Protein AF-A0ABD0WQ94-F1 (afdb_monomer_lite)

pLDDT: mean 75.7, std 22.73, range [35.03, 98.56]

InterPro domains:
  IPR002957 Keratin, type I [PTHR23239] (4-284)
  IPR039008 Intermediate filament, rod domain [PF00038] (71-284)
  IPR039008 Intermediate filament, rod domain [PS51842] (72-288)
  IPR039008 Intermediate filament, rod domain [SM01391] (71-287)

Foldseek 3Di:
DDDDDDDDDDDDDDDDDDDDDDDDDPDDDDDDDDDDDDDDDDDDDDDDDDDDDDDDDDDDDDDDDDDPDPVVVVVVVVVVVVVVVVVVVVVVVVVVVVVVVVVVVVVVVVVPPPPDPVVVVVVVVVVVVVVVVVVVVVVVVVVVVVVVVVVVVVVVVCCCVPPVVVVVVVVVVVVVVVVVVVVVVVVVVVVVVVVVVVVVVVVVVVVVVVVVVVVVVVVVCVVPVPPPPPCPVDDDDPVVVVVVVVVVVVVVVVVVVVVVVVVVVVVVVVVVVVVVVVVVVVVVDDDD

Radius of gyration: 92.88 Å; chains: 1; bounding box: 200×82×243 Å

Structure (mmCIF, N/CA/C/O backbone):
data_AF-A0ABD0WQ94-F1
#
_entry.id   AF-A0ABD0WQ94-F1
#
loop_
_atom_site.group_PDB
_atom_site.id
_atom_site.type_symbol
_atom_site.label_atom_id
_atom_site.label_alt_id
_atom_site.label_comp_id
_atom_site.label_asym_id
_atom_site.label_entity_id
_atom_site.label_seq_id
_atom_site.pdbx_PDB_ins_code
_atom_site.Cartn_x
_atom_site.Cartn_y
_atom_site.Cartn_z
_atom_site.occupancy
_atom_site.B_iso_or_equiv
_atom_site.auth_seq_id
_atom_site.auth_comp_id
_atom_site.auth_asym_id
_atom_site.auth_atom_id
_atom_site.pdbx_PDB_model_num
ATOM 1 N N . MET A 1 1 ? 24.901 -20.584 48.869 1.00 45.94 1 MET A N 1
ATOM 2 C CA . MET A 1 1 ? 24.964 -21.033 47.462 1.00 45.94 1 MET A CA 1
ATOM 3 C C . MET A 1 1 ? 24.752 -19.805 46.598 1.00 45.94 1 MET A C 1
ATOM 5 O O . MET A 1 1 ? 23.696 -19.196 46.667 1.00 45.94 1 MET A O 1
ATOM 9 N N . SER A 1 2 ? 25.816 -19.362 45.933 1.00 42.34 2 SER A N 1
ATOM 10 C CA . SER A 1 2 ? 25.836 -18.184 45.062 1.00 42.34 2 SER A CA 1
ATOM 11 C C . SER A 1 2 ? 25.200 -18.549 43.721 1.00 42.34 2 SER A C 1
ATOM 13 O O . SER A 1 2 ? 25.551 -19.572 43.137 1.00 42.34 2 SER A O 1
ATOM 15 N N . SER A 1 3 ? 24.256 -17.746 43.235 1.00 44.31 3 SER A N 1
ATOM 16 C CA . SER A 1 3 ? 23.759 -17.839 41.862 1.00 44.31 3 SER A CA 1
ATOM 17 C C . SER A 1 3 ? 23.812 -16.452 41.242 1.00 44.31 3 SER A C 1
ATOM 19 O O . SER A 1 3 ? 23.016 -15.568 41.541 1.00 44.31 3 SER A O 1
ATOM 21 N N . SER A 1 4 ? 24.851 -16.284 40.430 1.00 37.81 4 SER A N 1
ATOM 22 C CA . SER A 1 4 ? 25.152 -15.112 39.623 1.00 37.81 4 SER A CA 1
ATOM 23 C C . SER A 1 4 ? 24.210 -15.083 38.420 1.00 37.81 4 SER A C 1
ATOM 25 O O . SER A 1 4 ? 24.207 -16.022 37.623 1.00 37.81 4 SER A O 1
ATOM 27 N N . MET A 1 5 ? 23.401 -14.030 38.285 1.00 43.84 5 MET A N 1
ATOM 28 C CA . MET A 1 5 ? 22.621 -13.784 37.072 1.00 43.84 5 MET A CA 1
ATOM 29 C C . MET A 1 5 ? 23.340 -12.755 36.201 1.00 43.84 5 MET A C 1
ATOM 31 O O . MET A 1 5 ? 23.548 -11.604 36.576 1.00 43.84 5 MET A O 1
ATOM 35 N N . SER A 1 6 ? 23.744 -13.234 35.029 1.00 38.88 6 SER A N 1
ATOM 36 C CA . SER A 1 6 ? 24.407 -12.501 33.959 1.00 38.88 6 SER A CA 1
ATOM 37 C C . SER A 1 6 ? 23.425 -11.540 33.283 1.00 38.88 6 SER A C 1
ATOM 39 O O . SER A 1 6 ? 22.464 -11.978 32.655 1.00 38.88 6 SER A O 1
ATOM 41 N N . MET A 1 7 ? 23.679 -10.232 33.375 1.00 41.25 7 MET A N 1
ATOM 42 C CA . MET A 1 7 ? 23.041 -9.239 32.510 1.00 41.25 7 MET A CA 1
ATOM 43 C C . MET A 1 7 ? 23.927 -9.014 31.285 1.00 41.25 7 MET A C 1
ATOM 45 O O . MET A 1 7 ? 25.018 -8.454 31.385 1.00 41.25 7 MET A O 1
ATOM 49 N N . ARG A 1 8 ? 23.466 -9.471 30.117 1.00 41.75 8 ARG A N 1
ATOM 50 C CA . ARG A 1 8 ? 24.056 -9.103 28.827 1.00 41.75 8 ARG A CA 1
ATOM 51 C C . ARG A 1 8 ? 23.502 -7.748 28.402 1.00 41.75 8 ARG A C 1
ATOM 53 O O . ARG A 1 8 ? 22.313 -7.609 28.135 1.00 41.75 8 ARG A O 1
ATOM 60 N N . SER A 1 9 ? 24.391 -6.768 28.344 1.00 39.06 9 SER A N 1
ATOM 61 C CA . SER A 1 9 ? 24.196 -5.480 27.694 1.00 39.06 9 SER A CA 1
ATOM 62 C C . SER A 1 9 ? 24.089 -5.670 26.178 1.00 39.06 9 SER A C 1
ATOM 64 O O . SER A 1 9 ? 24.936 -6.316 25.562 1.00 39.06 9 SER A O 1
ATOM 66 N N . PHE A 1 10 ? 23.057 -5.094 25.561 1.00 39.31 10 PHE A N 1
ATOM 67 C CA . PHE A 1 10 ? 23.017 -4.901 24.114 1.00 39.31 10 PHE A CA 1
ATOM 68 C C . PHE A 1 10 ? 23.451 -3.472 23.803 1.00 39.31 10 PHE A C 1
ATOM 70 O O . PHE A 1 10 ? 22.832 -2.497 24.226 1.00 39.31 10 PHE A O 1
ATOM 77 N N . SER A 1 11 ? 24.573 -3.374 23.101 1.00 40.84 11 SER A N 1
ATOM 78 C CA . SER A 1 11 ? 25.171 -2.149 22.599 1.00 40.84 11 SER A CA 1
ATOM 79 C C . SER A 1 11 ? 24.312 -1.542 21.489 1.00 40.84 11 SER A C 1
ATOM 81 O O . SER A 1 11 ? 24.085 -2.141 20.438 1.00 40.84 11 SER A O 1
ATOM 83 N N . VAL A 1 12 ? 23.873 -0.306 21.713 1.00 49.66 12 VAL A N 1
ATOM 84 C CA . VAL A 1 12 ? 23.399 0.600 20.664 1.00 49.66 12 VAL A CA 1
ATOM 85 C C . VAL A 1 12 ? 24.608 1.007 19.830 1.00 49.66 12 VAL A C 1
ATOM 87 O O . VAL A 1 12 ? 25.531 1.648 20.326 1.00 49.66 12 VAL A O 1
ATOM 90 N N . GLY A 1 13 ? 24.617 0.618 18.558 1.00 42.59 13 GLY A N 1
ATOM 91 C CA . GLY A 1 13 ? 25.668 1.020 17.636 1.00 42.59 13 GLY A CA 1
ATOM 92 C C . GLY A 1 13 ? 25.529 0.388 16.262 1.00 42.59 13 GLY A C 1
ATOM 93 O O . GLY A 1 13 ? 26.184 -0.610 15.975 1.00 42.59 13 GLY A O 1
ATOM 94 N N . ARG A 1 14 ? 24.743 1.004 15.372 1.00 41.22 14 ARG A N 1
ATOM 95 C CA . ARG A 1 14 ? 25.074 0.979 13.941 1.00 41.22 14 ARG A CA 1
ATOM 96 C C . ARG A 1 14 ? 24.455 2.155 13.192 1.00 41.22 14 ARG A C 1
ATOM 98 O O . ARG A 1 14 ? 23.244 2.317 13.132 1.00 41.22 14 ARG A O 1
ATOM 105 N N . GLN A 1 15 ? 25.349 2.971 12.651 1.00 49.19 15 GLN A N 1
ATOM 106 C CA . GLN A 1 15 ? 25.107 4.051 11.701 1.00 49.19 15 GLN A CA 1
ATOM 107 C C . GLN A 1 15 ? 24.548 3.496 10.374 1.00 49.19 15 GLN A C 1
ATOM 109 O O . GLN A 1 15 ? 25.001 2.429 9.948 1.00 49.19 15 GLN A O 1
ATOM 114 N N . PRO A 1 16 ? 23.657 4.213 9.668 1.00 41.16 16 PRO A N 1
ATOM 115 C CA . PRO A 1 16 ? 23.405 3.966 8.255 1.00 41.16 16 PRO A CA 1
ATOM 116 C C . PRO A 1 16 ? 24.449 4.703 7.401 1.00 41.16 16 PRO A C 1
ATOM 118 O O . PRO A 1 16 ? 24.481 5.930 7.337 1.00 41.16 16 PRO A O 1
ATOM 121 N N . SER A 1 17 ? 25.320 3.944 6.735 1.00 38.03 17 SER A N 1
ATOM 122 C CA . SER A 1 17 ? 26.199 4.463 5.686 1.00 38.03 17 SER A CA 1
ATOM 123 C C . SER A 1 17 ? 25.388 4.703 4.412 1.00 38.03 17 SER A C 1
ATOM 125 O O . SER A 1 17 ? 24.968 3.756 3.752 1.00 38.03 17 SER A O 1
ATOM 127 N N . PHE A 1 18 ? 25.188 5.971 4.053 1.00 37.12 18 PHE A N 1
ATOM 128 C CA . PHE A 1 18 ? 24.763 6.362 2.712 1.00 37.12 18 PHE A CA 1
ATOM 129 C C . PHE A 1 18 ? 25.958 6.255 1.761 1.00 37.12 18 PHE A C 1
ATOM 131 O O . PHE A 1 18 ? 26.908 7.031 1.845 1.00 37.12 18 PHE A O 1
ATOM 138 N N . SER A 1 19 ? 25.918 5.289 0.849 1.00 37.56 19 SER A N 1
ATOM 139 C CA . SER A 1 19 ? 26.789 5.251 -0.323 1.00 37.56 19 SER A CA 1
ATOM 140 C C . SER A 1 19 ? 26.166 6.090 -1.439 1.00 37.56 19 SER A C 1
ATOM 142 O O . SER A 1 19 ? 25.142 5.718 -2.014 1.00 37.56 19 SER A O 1
ATOM 144 N N . SER A 1 20 ? 26.784 7.225 -1.747 1.00 37.62 20 SER A N 1
ATOM 145 C CA . SER A 1 20 ? 26.504 8.041 -2.924 1.00 37.62 20 SER A CA 1
ATOM 146 C C . SER A 1 20 ? 26.950 7.298 -4.189 1.00 37.62 20 SER A C 1
ATOM 148 O O . SER A 1 20 ? 28.141 7.163 -4.466 1.00 37.62 20 SER A O 1
ATOM 150 N N . HIS A 1 21 ? 25.990 6.800 -4.972 1.00 39.47 21 HIS A N 1
ATOM 151 C CA . HIS A 1 21 ? 26.270 6.302 -6.316 1.00 39.47 21 HIS A CA 1
ATOM 152 C C . HIS A 1 21 ? 26.474 7.490 -7.259 1.00 39.47 21 HIS A C 1
ATOM 154 O O . HIS A 1 21 ? 25.550 8.246 -7.555 1.00 39.47 21 HIS A O 1
ATOM 160 N N . SER A 1 22 ? 27.717 7.667 -7.698 1.00 41.59 22 SER A N 1
ATOM 161 C CA . SER A 1 22 ? 28.108 8.662 -8.682 1.00 41.59 22 SER A CA 1
ATOM 162 C C . SER A 1 22 ? 27.561 8.316 -10.068 1.00 41.59 22 SER A C 1
ATOM 164 O O . SER A 1 22 ? 27.695 7.200 -10.573 1.00 41.59 22 SER A O 1
ATOM 166 N N . LEU A 1 23 ? 26.957 9.333 -10.679 1.00 41.94 23 LEU A N 1
ATOM 167 C CA . LEU A 1 23 ? 26.548 9.396 -12.075 1.00 41.94 23 LEU A CA 1
ATOM 168 C C . LEU A 1 23 ? 27.754 9.100 -12.977 1.00 41.94 23 LEU A C 1
ATOM 170 O O . LEU A 1 23 ? 28.744 9.832 -12.968 1.00 41.94 23 LEU A O 1
ATOM 174 N N . ARG A 1 24 ? 27.675 8.026 -13.764 1.00 44.22 24 ARG A N 1
ATOM 175 C CA . ARG A 1 24 ? 28.606 7.789 -14.869 1.00 44.22 24 ARG A CA 1
ATOM 176 C C . ARG A 1 24 ? 28.119 8.554 -16.093 1.00 44.22 24 ARG A C 1
ATOM 178 O O . ARG A 1 24 ? 27.174 8.144 -16.756 1.00 44.22 24 ARG A O 1
ATOM 185 N N . ASP A 1 25 ? 28.808 9.654 -16.362 1.00 36.59 25 ASP A N 1
ATOM 186 C CA . ASP A 1 25 ? 28.805 10.375 -17.629 1.00 36.59 25 ASP A CA 1
ATOM 187 C C . ASP A 1 25 ? 29.406 9.483 -18.730 1.00 36.59 25 ASP A C 1
ATOM 189 O O . ASP A 1 25 ? 30.583 9.114 -18.702 1.00 36.59 25 ASP A O 1
ATOM 193 N N . SER A 1 26 ? 28.578 9.075 -19.687 1.00 46.50 26 SER A N 1
ATOM 194 C CA . SER A 1 26 ? 28.998 8.348 -20.883 1.00 46.50 26 SER A CA 1
ATOM 195 C C . SER A 1 26 ? 29.500 9.336 -21.939 1.00 46.50 26 SER A C 1
ATOM 197 O O . SER A 1 26 ? 28.832 9.616 -22.937 1.00 46.50 26 SER A O 1
ATOM 199 N N . GLY A 1 27 ? 30.705 9.857 -21.710 1.00 39.50 27 GLY A N 1
ATOM 200 C CA . GLY A 1 27 ? 31.464 10.645 -22.673 1.00 39.50 27 GLY A CA 1
ATOM 201 C C . GLY A 1 27 ? 31.990 9.778 -23.822 1.00 39.50 27 GLY A C 1
ATOM 202 O O . GLY A 1 27 ? 32.752 8.833 -23.628 1.00 39.50 27 GLY A O 1
ATOM 203 N N . ARG A 1 28 ? 31.567 10.116 -25.042 1.00 45.84 28 ARG A N 1
ATOM 204 C CA . ARG A 1 28 ? 31.992 9.537 -26.326 1.00 45.84 28 ARG A CA 1
ATOM 205 C C . ARG A 1 28 ? 33.514 9.355 -26.427 1.00 45.84 28 ARG A C 1
ATOM 207 O O . ARG A 1 28 ? 34.256 10.327 -26.550 1.00 45.84 28 ARG A O 1
ATOM 214 N N . SER A 1 29 ? 33.948 8.102 -26.541 1.00 40.38 29 SER A N 1
ATOM 215 C CA . SER A 1 29 ? 35.260 7.752 -27.083 1.00 40.38 29 SER A CA 1
ATOM 216 C C . SER A 1 29 ? 35.316 8.130 -28.568 1.00 40.38 29 SER A C 1
ATOM 218 O O . SER A 1 29 ? 34.635 7.538 -29.406 1.00 40.38 29 SER A O 1
ATOM 220 N N . ARG A 1 30 ? 36.100 9.158 -28.904 1.00 43.53 30 ARG A N 1
ATOM 221 C CA . ARG A 1 30 ? 36.569 9.421 -30.269 1.00 43.53 30 ARG A CA 1
ATOM 222 C C . ARG A 1 30 ? 38.059 9.111 -30.316 1.00 43.53 30 ARG A C 1
ATOM 224 O O . ARG A 1 30 ? 38.885 9.974 -30.031 1.00 43.53 30 ARG A O 1
ATOM 231 N N . SER A 1 31 ? 38.390 7.882 -30.695 1.00 42.12 31 SER A N 1
ATOM 232 C CA . SER A 1 31 ? 39.749 7.486 -31.056 1.00 42.12 31 SER A CA 1
ATOM 233 C C . SER A 1 31 ? 40.206 8.293 -32.274 1.00 42.12 31 SER A C 1
ATOM 235 O O . SER A 1 31 ? 39.719 8.093 -33.385 1.00 42.12 31 SER A O 1
ATOM 237 N N . ARG A 1 32 ? 41.135 9.231 -32.073 1.00 42.12 32 ARG A N 1
ATOM 238 C CA . ARG A 1 32 ? 41.920 9.827 -33.158 1.00 42.12 32 ARG A CA 1
ATOM 239 C C . ARG A 1 32 ? 43.060 8.865 -33.481 1.00 42.12 32 ARG A C 1
ATOM 241 O O . ARG A 1 32 ? 43.983 8.727 -32.688 1.00 42.12 32 ARG A O 1
ATOM 248 N N . ALA A 1 33 ? 42.975 8.193 -34.624 1.00 38.12 33 ALA A N 1
ATOM 249 C CA . ALA A 1 33 ? 44.092 7.437 -35.172 1.00 38.12 33 ALA A CA 1
ATOM 250 C C . ALA A 1 33 ? 45.177 8.418 -35.648 1.00 38.12 33 ALA A C 1
ATOM 252 O O . ALA A 1 33 ? 44.920 9.287 -36.482 1.00 38.12 33 ALA A O 1
ATOM 253 N N . SER A 1 34 ? 46.381 8.292 -35.097 1.00 42.31 34 SER A N 1
ATOM 254 C CA . SER A 1 34 ? 47.592 8.936 -35.597 1.00 42.31 34 SER A CA 1
ATOM 255 C C . SER A 1 34 ? 48.027 8.239 -36.886 1.00 42.31 34 SER A C 1
ATOM 257 O O . SER A 1 34 ? 48.386 7.062 -36.861 1.00 42.31 34 SER A O 1
ATOM 259 N N . VAL A 1 35 ? 47.987 8.947 -38.013 1.00 47.19 35 VAL A N 1
ATOM 260 C CA . VAL A 1 35 ? 48.580 8.478 -39.270 1.00 47.19 35 VAL A CA 1
ATOM 261 C C . VAL A 1 35 ? 50.071 8.808 -39.260 1.00 47.19 35 VAL A C 1
ATOM 263 O O . VAL A 1 35 ? 50.466 9.969 -39.338 1.00 47.19 35 VAL A O 1
ATOM 266 N N . SER A 1 36 ? 50.913 7.788 -39.119 1.00 38.94 36 SER A N 1
ATOM 267 C CA . SER A 1 36 ? 52.358 7.918 -39.306 1.00 38.94 36 SER A CA 1
ATOM 268 C C . SER A 1 36 ? 52.656 7.861 -40.801 1.00 38.94 36 SER A C 1
ATOM 270 O O . SER A 1 36 ? 52.410 6.839 -41.440 1.00 38.94 36 SER A O 1
ATOM 272 N N . PHE A 1 37 ? 53.173 8.951 -41.371 1.00 40.81 37 PHE A N 1
ATOM 273 C CA . PHE A 1 37 ? 53.727 8.929 -42.722 1.00 40.81 37 PHE A CA 1
ATOM 274 C C . PHE A 1 37 ? 55.082 8.210 -42.666 1.00 40.81 37 PHE A C 1
ATOM 276 O O . PHE A 1 37 ? 55.985 8.606 -41.932 1.00 40.81 37 PHE A O 1
ATOM 283 N N . THR A 1 38 ? 55.228 7.119 -43.407 1.00 40.41 38 THR A N 1
ATOM 284 C CA . THR A 1 38 ? 56.532 6.515 -43.669 1.00 40.41 38 THR A CA 1
ATOM 285 C C . THR A 1 38 ? 57.064 7.136 -44.954 1.00 40.41 38 THR A C 1
ATOM 287 O O . THR A 1 38 ? 56.445 7.062 -46.014 1.00 40.41 38 THR A O 1
ATOM 290 N N . ALA A 1 39 ? 58.190 7.839 -44.841 1.00 38.53 39 ALA A N 1
ATOM 291 C CA . ALA A 1 39 ? 58.886 8.422 -45.975 1.00 38.53 39 ALA A CA 1
ATOM 292 C C . ALA A 1 39 ? 59.415 7.296 -46.876 1.00 38.53 39 ALA A C 1
ATOM 294 O O . ALA A 1 39 ? 60.276 6.515 -46.472 1.00 38.53 39 ALA A O 1
ATOM 295 N N . ALA A 1 40 ? 58.886 7.210 -48.095 1.00 44.69 40 ALA A N 1
ATOM 296 C CA . ALA A 1 40 ? 59.421 6.352 -49.138 1.00 44.69 40 ALA A CA 1
ATOM 297 C C . ALA A 1 40 ? 60.796 6.879 -49.584 1.00 44.69 40 ALA A C 1
ATOM 299 O O . ALA A 1 40 ? 60.935 8.040 -49.971 1.00 44.69 40 ALA A O 1
ATOM 300 N N . SER A 1 41 ? 61.815 6.025 -49.527 1.00 50.22 41 SER A N 1
ATOM 301 C CA . SER A 1 41 ? 63.134 6.286 -50.109 1.00 50.22 41 SER A CA 1
ATOM 302 C C . SER A 1 41 ? 63.035 6.347 -51.642 1.00 50.22 41 SER A C 1
ATOM 304 O O . SER A 1 41 ? 62.355 5.501 -52.229 1.00 50.22 41 SER A O 1
ATOM 306 N N . PRO A 1 42 ? 63.707 7.287 -52.332 1.00 46.50 42 PRO A N 1
ATOM 307 C CA . PRO A 1 42 ? 63.713 7.293 -53.787 1.00 46.50 42 PRO A CA 1
ATOM 308 C C . PRO A 1 42 ? 64.685 6.229 -54.314 1.00 46.50 42 PRO A C 1
ATOM 310 O O . PRO A 1 42 ? 65.868 6.213 -53.975 1.00 46.50 42 PRO A O 1
ATOM 313 N N . LEU A 1 43 ? 64.168 5.340 -55.164 1.00 44.31 43 LEU A N 1
ATOM 314 C CA . LEU A 1 43 ? 64.952 4.389 -55.948 1.00 44.31 43 LEU A CA 1
ATOM 315 C C . LEU A 1 43 ? 65.872 5.141 -56.920 1.00 44.31 43 LEU A C 1
ATOM 317 O O . LEU A 1 43 ? 65.440 6.010 -57.680 1.00 44.31 43 LEU A O 1
ATOM 321 N N . GLY A 1 44 ? 67.156 4.792 -56.858 1.00 37.25 44 GLY A N 1
ATOM 322 C CA . GLY A 1 44 ? 68.224 5.360 -57.666 1.00 37.25 44 GLY A CA 1
ATOM 323 C C . GLY A 1 44 ? 68.071 5.072 -59.158 1.00 37.25 44 GLY A C 1
ATOM 324 O O . GLY A 1 44 ? 67.644 4.000 -59.584 1.00 37.25 44 GLY A O 1
ATOM 325 N N . ARG A 1 45 ? 68.471 6.061 -59.957 1.00 40.47 45 ARG A N 1
ATOM 326 C CA . ARG A 1 45 ? 68.687 5.945 -61.399 1.00 40.47 45 ARG A CA 1
ATOM 327 C C . ARG A 1 45 ? 69.909 5.061 -61.648 1.00 40.47 45 ARG A C 1
ATOM 329 O O . ARG A 1 45 ? 71.003 5.425 -61.230 1.00 40.47 45 ARG A O 1
ATOM 336 N N . SER A 1 46 ? 69.735 3.954 -62.366 1.00 35.03 46 SER A N 1
ATOM 337 C CA . SER A 1 46 ? 70.848 3.209 -62.958 1.00 35.03 46 SER A CA 1
ATOM 338 C C . SER A 1 46 ? 70.847 3.421 -64.469 1.00 35.03 46 SER A C 1
ATOM 340 O O . SER A 1 46 ? 69.843 3.191 -65.140 1.00 35.03 46 SER A O 1
ATOM 342 N N . MET A 1 47 ? 71.971 3.925 -64.972 1.00 38.88 47 MET A N 1
ATOM 343 C CA . MET A 1 47 ? 72.307 4.023 -66.388 1.00 38.88 47 MET A CA 1
ATOM 344 C C . MET A 1 47 ? 72.920 2.689 -66.812 1.00 38.88 47 MET A C 1
ATOM 346 O O . MET A 1 47 ? 73.942 2.290 -66.258 1.00 38.88 47 MET A O 1
ATOM 350 N N . SER A 1 48 ? 72.338 2.018 -67.803 1.00 38.41 48 SER A N 1
ATOM 351 C CA . SER A 1 48 ? 72.984 0.886 -68.466 1.00 38.41 48 SER A CA 1
ATOM 352 C C . SER A 1 48 ? 73.494 1.318 -69.835 1.00 38.41 48 SER A C 1
ATOM 354 O O . SER A 1 48 ? 72.725 1.576 -70.759 1.00 38.41 48 SER A O 1
ATOM 356 N N . VAL A 1 49 ? 74.819 1.397 -69.916 1.00 39.31 49 VAL A N 1
ATOM 357 C CA . VAL A 1 49 ? 75.617 1.386 -71.140 1.00 39.31 49 VAL A CA 1
ATOM 358 C C . VAL A 1 49 ? 75.398 0.049 -71.844 1.00 39.31 49 VAL A C 1
ATOM 360 O O . VAL A 1 49 ? 75.513 -1.006 -71.222 1.00 39.31 49 VAL A O 1
ATOM 363 N N . SER A 1 50 ? 75.117 0.090 -73.143 1.00 38.66 50 SER A N 1
ATOM 364 C CA . SER A 1 50 ? 75.156 -1.091 -74.003 1.00 38.66 50 SER A CA 1
ATOM 365 C C . SER A 1 50 ? 76.054 -0.785 -75.190 1.00 38.66 50 SER A C 1
ATOM 367 O O . SER A 1 50 ? 75.681 -0.127 -76.156 1.00 38.66 50 SER A O 1
ATOM 369 N N . GLN A 1 51 ? 77.292 -1.217 -74.987 1.00 39.38 51 GLN A N 1
ATOM 370 C CA . GLN A 1 51 ? 78.292 -1.577 -75.971 1.00 39.38 51 GLN A CA 1
ATOM 371 C C . GLN A 1 51 ? 77.668 -2.521 -77.002 1.00 39.38 51 GLN A C 1
ATOM 373 O O . GLN A 1 51 ? 77.107 -3.532 -76.600 1.00 39.38 51 GLN A O 1
ATOM 378 N N . ASP A 1 52 ? 77.831 -2.245 -78.294 1.00 36.00 52 ASP A N 1
ATOM 379 C CA . ASP A 1 52 ? 77.945 -3.336 -79.256 1.00 36.00 52 ASP A CA 1
ATOM 380 C C . ASP A 1 52 ? 78.937 -3.000 -80.366 1.00 36.00 52 ASP A C 1
ATOM 382 O O . ASP A 1 52 ? 78.837 -2.017 -81.103 1.00 36.00 52 ASP A O 1
ATOM 386 N N . LEU A 1 53 ? 79.949 -3.859 -80.390 1.00 41.38 53 LEU A N 1
ATOM 387 C CA . LEU A 1 53 ? 81.049 -3.963 -81.322 1.00 41.38 53 LEU A CA 1
ATOM 388 C C . LEU A 1 53 ? 80.577 -4.848 -82.475 1.00 41.38 53 LEU A C 1
ATOM 390 O O . LEU A 1 53 ? 80.295 -6.022 -82.254 1.00 41.38 53 LEU A O 1
ATOM 394 N N . ASN A 1 54 ? 80.561 -4.346 -83.709 1.00 43.66 54 ASN A N 1
ATOM 395 C CA . ASN A 1 54 ? 80.729 -5.243 -84.849 1.00 43.66 54 ASN A CA 1
ATOM 396 C C . ASN A 1 54 ? 81.370 -4.515 -86.031 1.00 43.66 54 ASN A C 1
ATOM 398 O O . ASN A 1 54 ? 80.720 -3.786 -86.778 1.00 43.66 54 ASN A O 1
ATOM 402 N N . GLY A 1 55 ? 82.682 -4.696 -86.161 1.00 35.09 55 GLY A N 1
ATOM 403 C CA . GLY A 1 55 ? 83.431 -4.308 -87.344 1.00 35.09 55 GLY A CA 1
ATOM 404 C C . GLY A 1 55 ? 83.373 -5.401 -88.403 1.00 35.09 55 GLY A C 1
ATOM 405 O O . GLY A 1 55 ? 83.455 -6.583 -88.080 1.00 35.09 55 GLY A O 1
ATOM 406 N N . GLN A 1 56 ? 83.326 -4.989 -89.668 1.00 46.19 56 GLN A N 1
ATOM 407 C CA . GLN A 1 56 ? 84.097 -5.627 -90.733 1.00 46.19 56 GLN A CA 1
ATOM 408 C C . GLN A 1 56 ? 84.653 -4.540 -91.673 1.00 46.19 56 GLN A C 1
ATOM 410 O O . GLN A 1 56 ? 83.950 -3.564 -91.948 1.00 46.19 56 GLN A O 1
ATOM 415 N N . PRO A 1 57 ? 85.912 -4.669 -92.129 1.00 47.84 57 PRO A N 1
ATOM 416 C CA . PRO A 1 57 ? 86.620 -3.642 -92.880 1.00 47.84 57 PRO A CA 1
ATOM 417 C C . PRO A 1 57 ? 86.391 -3.812 -94.387 1.00 47.84 57 PRO A C 1
ATOM 419 O O . PRO A 1 57 ? 86.318 -4.931 -94.887 1.00 47.84 57 PRO A O 1
ATOM 422 N N . VAL A 1 58 ? 86.344 -2.709 -95.135 1.00 43.09 58 VAL A N 1
ATOM 423 C CA . VAL A 1 58 ? 86.424 -2.756 -96.601 1.00 43.09 58 VAL A CA 1
ATOM 424 C C . VAL A 1 58 ? 87.672 -2.000 -97.028 1.00 43.09 58 VAL A C 1
ATOM 426 O O . VAL A 1 58 ? 87.722 -0.773 -97.037 1.00 43.09 58 VAL A O 1
ATOM 429 N N . THR A 1 59 ? 88.704 -2.776 -97.338 1.00 43.69 59 THR A N 1
ATOM 430 C CA . THR A 1 59 ? 89.911 -2.369 -98.053 1.00 43.69 59 THR A CA 1
ATOM 431 C C . THR A 1 59 ? 89.583 -2.210 -99.532 1.00 43.69 59 THR A C 1
ATOM 433 O O . THR A 1 59 ? 89.109 -3.174 -100.128 1.00 43.69 59 THR A O 1
ATOM 436 N N . LEU A 1 60 ? 89.888 -1.071 -100.156 1.00 38.81 60 LEU A N 1
ATOM 437 C CA . LEU A 1 60 ? 89.943 -0.968 -101.618 1.00 38.81 60 LEU A CA 1
ATOM 438 C C . LEU A 1 60 ? 91.058 -0.006 -102.033 1.00 38.81 60 LEU A C 1
ATOM 440 O O . LEU A 1 60 ? 90.861 1.196 -102.191 1.00 38.81 60 LEU A O 1
ATOM 444 N N . THR A 1 61 ? 92.239 -0.579 -102.228 1.00 43.12 61 THR A N 1
ATOM 445 C CA . THR A 1 61 ? 93.263 -0.040 -103.122 1.00 43.12 61 THR A CA 1
ATOM 446 C C . THR A 1 61 ? 93.105 -0.779 -104.448 1.00 43.12 61 THR A C 1
ATOM 448 O O . THR A 1 61 ? 93.105 -2.007 -104.414 1.00 43.12 61 THR A O 1
ATOM 451 N N . LEU A 1 62 ? 92.970 -0.067 -105.576 1.00 39.09 62 LEU A N 1
ATOM 452 C CA . LEU A 1 62 ? 93.703 -0.304 -106.838 1.00 39.09 62 LEU A CA 1
ATOM 453 C C . LEU A 1 62 ? 93.066 0.437 -108.037 1.00 39.09 62 LEU A C 1
ATOM 455 O O . LEU A 1 62 ? 91.903 0.241 -108.363 1.00 39.09 62 LEU A O 1
ATOM 459 N N . ASN A 1 63 ? 93.902 1.268 -108.667 1.00 44.06 63 ASN A N 1
ATOM 460 C CA . ASN A 1 63 ? 93.990 1.687 -110.072 1.00 44.06 63 ASN A CA 1
ATOM 461 C C . ASN A 1 63 ? 92.798 1.530 -111.038 1.00 44.06 63 ASN A C 1
ATOM 463 O O . ASN A 1 63 ? 92.350 0.432 -111.336 1.00 44.06 63 ASN A O 1
ATOM 467 N N . GLY A 1 64 ? 92.546 2.628 -111.761 1.00 40.88 64 GLY A N 1
ATOM 468 C CA . GLY A 1 64 ? 92.865 2.669 -113.194 1.00 40.88 64 GLY A CA 1
ATOM 469 C C . GLY A 1 64 ? 91.874 2.044 -114.180 1.00 40.88 64 GLY A C 1
ATOM 470 O O . GLY A 1 64 ? 92.051 0.914 -114.604 1.00 40.88 64 GLY A O 1
ATOM 471 N N . GLN A 1 65 ? 90.978 2.906 -114.668 1.00 42.91 65 GLN A N 1
ATOM 472 C CA . GLN A 1 65 ? 90.665 3.116 -116.091 1.00 42.91 65 GLN A CA 1
ATOM 473 C C . GLN A 1 65 ? 89.956 2.007 -116.908 1.00 42.91 65 GLN A C 1
ATOM 475 O O . GLN A 1 65 ? 90.519 0.965 -117.220 1.00 42.91 65 GLN A O 1
ATOM 480 N N . LEU A 1 66 ? 88.791 2.422 -117.444 1.00 44.75 66 LEU A N 1
ATOM 481 C CA . LEU A 1 66 ? 88.180 2.066 -118.741 1.00 44.75 66 LEU A CA 1
ATOM 482 C C . LEU A 1 66 ? 87.032 1.020 -118.744 1.00 44.75 66 LEU A C 1
ATOM 484 O O . LEU A 1 66 ? 87.253 -0.167 -118.951 1.00 44.75 66 LEU A O 1
ATOM 488 N N . GLY A 1 67 ? 85.776 1.496 -118.624 1.00 46.66 67 GLY A N 1
ATOM 489 C CA . GLY A 1 67 ? 84.561 0.726 -118.973 1.00 46.66 67 GLY A CA 1
ATOM 490 C C . GLY A 1 67 ? 83.281 1.090 -118.193 1.00 46.66 67 GLY A C 1
ATOM 491 O O . GLY A 1 67 ? 82.735 0.248 -117.492 1.00 46.66 67 GLY A O 1
ATOM 492 N N . ASN A 1 68 ? 82.794 2.336 -118.276 1.00 55.25 68 ASN A N 1
ATOM 493 C CA . ASN A 1 68 ? 81.880 2.926 -117.275 1.00 55.25 68 ASN A CA 1
ATOM 494 C C . ASN A 1 68 ? 80.349 2.829 -117.501 1.00 55.25 68 ASN A C 1
ATOM 496 O O . ASN A 1 68 ? 79.618 3.374 -116.685 1.00 55.25 68 ASN A O 1
ATOM 500 N N . HIS A 1 69 ? 79.804 2.159 -118.524 1.00 55.66 69 HIS A N 1
ATOM 501 C CA . HIS A 1 69 ? 78.358 2.310 -118.824 1.00 55.66 69 HIS A CA 1
ATOM 502 C C . HIS A 1 69 ? 77.417 1.192 -118.327 1.00 55.66 69 HIS A C 1
ATOM 504 O O . HIS A 1 69 ? 76.221 1.436 -118.170 1.00 55.66 69 HIS A O 1
ATOM 510 N N . THR A 1 70 ? 77.905 -0.020 -118.044 1.00 57.16 70 THR A N 1
ATOM 511 C CA . THR A 1 70 ? 77.068 -1.131 -117.531 1.00 57.16 70 THR A CA 1
ATOM 512 C C . THR A 1 70 ? 77.020 -1.160 -116.002 1.00 57.16 70 THR A C 1
ATOM 514 O O . THR A 1 70 ? 75.947 -1.327 -115.425 1.00 57.16 70 THR A O 1
ATOM 517 N N . ASN A 1 71 ? 78.146 -0.869 -115.344 1.00 62.44 71 ASN A N 1
ATOM 518 C CA . ASN A 1 71 ? 78.265 -0.860 -113.882 1.00 62.44 71 ASN A CA 1
ATOM 519 C C . ASN A 1 71 ? 77.481 0.287 -113.227 1.00 62.44 71 ASN A C 1
ATOM 521 O O . ASN A 1 71 ? 76.927 0.118 -112.146 1.00 62.44 71 ASN A O 1
ATOM 525 N N . GLU A 1 72 ? 77.384 1.447 -113.882 1.00 65.69 72 GLU A N 1
ATOM 526 C CA . GLU A 1 72 ? 76.600 2.585 -113.383 1.00 65.69 72 GLU A CA 1
ATOM 527 C C . GLU A 1 72 ? 75.094 2.280 -113.406 1.00 65.69 72 GLU A C 1
ATOM 529 O O . GLU A 1 72 ? 74.362 2.633 -112.483 1.00 65.69 72 GLU A O 1
ATOM 534 N N . LYS A 1 73 ? 74.629 1.531 -114.414 1.00 73.38 73 LYS A N 1
ATOM 535 C CA . LYS A 1 73 ? 73.232 1.097 -114.523 1.00 73.38 73 LYS A CA 1
ATOM 536 C C . LYS A 1 73 ? 72.879 0.032 -113.483 1.00 73.38 73 LYS A C 1
ATOM 538 O O . LYS A 1 73 ? 71.800 0.101 -112.898 1.00 73.38 73 LYS A O 1
ATOM 543 N N . GLU A 1 74 ? 73.780 -0.909 -113.211 1.00 73.31 74 GLU A N 1
ATOM 544 C CA . GLU A 1 74 ? 73.624 -1.903 -112.139 1.00 73.31 74 GLU A CA 1
ATOM 545 C C . GLU A 1 74 ? 73.710 -1.265 -110.744 1.00 73.31 74 GLU A C 1
ATOM 547 O O . GLU A 1 74 ? 72.909 -1.588 -109.866 1.00 73.31 74 GLU A O 1
ATOM 552 N N . ALA A 1 75 ? 74.598 -0.285 -110.546 1.00 70.44 75 ALA A N 1
ATOM 553 C CA . ALA A 1 75 ? 74.660 0.513 -109.323 1.00 70.44 75 ALA A CA 1
ATOM 554 C C . ALA A 1 75 ? 73.377 1.341 -109.115 1.00 70.44 75 ALA A C 1
ATOM 556 O O . ALA A 1 75 ? 72.837 1.373 -108.008 1.00 70.44 75 ALA A O 1
ATOM 557 N N . MET A 1 76 ? 72.825 1.936 -110.179 1.00 77.25 76 MET A N 1
ATOM 558 C CA . MET A 1 76 ? 71.539 2.645 -110.150 1.00 77.25 76 MET A CA 1
ATOM 559 C C . MET A 1 76 ? 70.349 1.709 -109.902 1.00 77.25 76 MET A C 1
ATOM 561 O O . MET A 1 76 ? 69.412 2.078 -109.193 1.00 77.25 76 MET A O 1
ATOM 565 N N . GLN A 1 77 ? 70.369 0.485 -110.437 1.00 80.62 77 GLN A N 1
ATOM 566 C CA . GLN A 1 77 ? 69.365 -0.538 -110.128 1.00 80.62 77 GLN A CA 1
ATOM 567 C C . GLN A 1 77 ? 69.474 -1.019 -108.679 1.00 80.62 77 GLN A C 1
ATOM 569 O O . GLN A 1 77 ? 68.455 -1.139 -108.006 1.00 80.62 77 GLN A O 1
ATOM 574 N N . SER A 1 78 ? 70.685 -1.224 -108.161 1.00 82.00 78 SER A N 1
ATOM 575 C CA . SER A 1 78 ? 70.928 -1.571 -106.755 1.00 82.00 78 SER A CA 1
ATOM 576 C C . SER A 1 78 ? 70.432 -0.474 -105.805 1.00 82.00 78 SER A C 1
ATOM 578 O O . SER A 1 78 ? 69.752 -0.759 -104.816 1.00 82.00 78 SER A O 1
ATOM 580 N N . LEU A 1 79 ? 70.669 0.797 -106.149 1.00 84.19 79 LEU A N 1
ATOM 581 C CA . LEU A 1 79 ? 70.154 1.946 -105.404 1.00 84.19 79 LEU A CA 1
ATOM 582 C C . LEU A 1 79 ? 68.621 2.016 -105.449 1.00 84.19 79 LEU A C 1
ATOM 584 O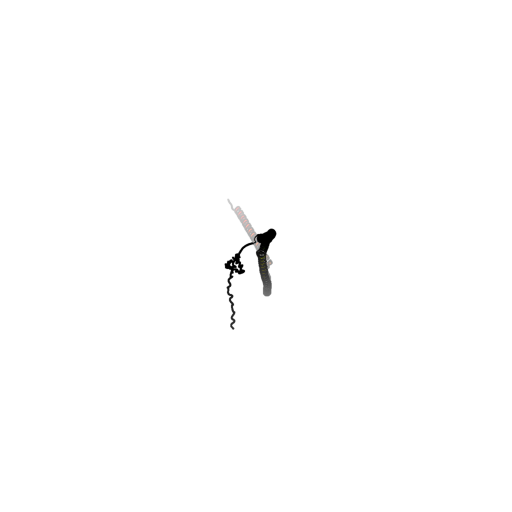 O . LEU A 1 79 ? 67.989 2.191 -104.409 1.00 84.19 79 LEU A O 1
ATOM 588 N N . ASN A 1 80 ? 68.015 1.820 -106.623 1.00 84.69 80 ASN A N 1
ATOM 589 C CA . ASN A 1 80 ? 66.559 1.771 -106.772 1.00 84.69 80 ASN A CA 1
ATOM 590 C C . ASN A 1 80 ? 65.932 0.598 -106.009 1.00 84.69 80 ASN A C 1
ATOM 592 O O . ASN A 1 80 ? 64.907 0.780 -105.360 1.00 84.69 80 ASN A O 1
ATOM 596 N N . ASN A 1 81 ? 66.557 -0.579 -106.012 1.00 84.56 81 ASN A N 1
ATOM 597 C CA . ASN A 1 81 ? 66.106 -1.733 -105.233 1.00 84.56 81 ASN A CA 1
ATOM 598 C C . ASN A 1 81 ? 66.195 -1.454 -103.728 1.00 84.56 81 ASN A C 1
ATOM 600 O O . ASN A 1 81 ? 65.290 -1.794 -102.966 1.00 84.56 81 ASN A O 1
ATOM 604 N N . ARG A 1 82 ? 67.254 -0.769 -103.286 1.00 86.50 82 ARG A N 1
ATOM 605 C CA . ARG A 1 82 ? 67.405 -0.334 -101.896 1.00 86.50 82 ARG A CA 1
ATOM 606 C C . ARG A 1 82 ? 66.368 0.730 -101.517 1.00 86.50 82 ARG A C 1
ATOM 608 O O . ARG A 1 82 ? 65.800 0.645 -100.432 1.00 86.50 82 ARG A O 1
ATOM 615 N N . LEU A 1 83 ? 66.058 1.671 -102.410 1.00 88.62 83 LEU A N 1
ATOM 616 C CA . LEU A 1 83 ? 64.998 2.668 -102.226 1.00 88.62 83 LEU A CA 1
ATOM 617 C C . LEU A 1 83 ? 63.608 2.015 -102.191 1.00 88.62 83 LEU A C 1
ATOM 619 O O . LEU A 1 83 ? 62.809 2.341 -101.317 1.00 88.62 83 LEU A O 1
ATOM 623 N N . ALA A 1 84 ? 63.337 1.039 -103.059 1.00 87.19 84 ALA A N 1
ATOM 624 C CA . ALA A 1 84 ? 62.107 0.250 -103.036 1.00 87.19 84 ALA A CA 1
ATOM 625 C C . ALA A 1 84 ? 61.962 -0.532 -101.720 1.00 87.19 84 ALA A C 1
ATOM 627 O O . ALA A 1 84 ? 60.888 -0.538 -101.118 1.00 87.19 84 ALA A O 1
ATOM 628 N N . ASN A 1 85 ? 63.052 -1.117 -101.215 1.00 90.25 85 ASN A N 1
ATOM 629 C CA . ASN A 1 85 ? 63.072 -1.774 -99.908 1.00 90.25 85 ASN A CA 1
ATOM 630 C C . ASN A 1 85 ? 62.829 -0.786 -98.756 1.00 90.25 85 ASN A C 1
ATOM 632 O O . ASN A 1 85 ? 62.066 -1.107 -97.845 1.00 90.25 85 ASN A O 1
ATOM 636 N N . TYR A 1 86 ? 63.405 0.422 -98.800 1.00 92.50 86 TYR A N 1
ATOM 637 C CA . TYR A 1 86 ? 63.112 1.470 -97.817 1.00 92.50 86 TYR A CA 1
ATOM 638 C C . TYR A 1 86 ? 61.652 1.931 -97.885 1.00 92.50 86 TYR A C 1
ATOM 640 O O . TYR A 1 86 ? 61.012 2.015 -96.843 1.00 92.50 86 TYR A O 1
ATOM 648 N N . LEU A 1 87 ? 61.085 2.150 -99.076 1.00 91.38 87 LEU A N 1
ATOM 649 C CA . LEU A 1 87 ? 59.669 2.506 -99.240 1.00 91.38 87 LEU A CA 1
ATOM 650 C C . LEU A 1 87 ? 58.736 1.406 -98.720 1.00 91.38 87 LEU A C 1
ATOM 652 O O . LEU A 1 87 ? 57.767 1.699 -98.021 1.00 91.38 87 LEU A O 1
ATOM 656 N N . ASN A 1 88 ? 59.041 0.137 -98.999 1.00 92.00 88 ASN A N 1
ATOM 657 C CA . ASN A 1 88 ? 58.291 -0.997 -98.459 1.00 92.00 88 ASN A CA 1
ATOM 658 C C . ASN A 1 88 ? 58.409 -1.070 -96.930 1.00 92.00 88 ASN A C 1
ATOM 660 O O . ASN A 1 88 ? 57.417 -1.327 -96.244 1.00 92.00 88 ASN A O 1
ATOM 664 N N . LYS A 1 89 ? 59.598 -0.790 -96.378 1.00 93.25 89 LYS A N 1
ATOM 665 C CA . LYS A 1 89 ? 59.811 -0.746 -94.930 1.00 93.25 89 LYS A CA 1
ATOM 666 C C . LYS A 1 89 ? 59.030 0.398 -94.283 1.00 93.25 89 LYS A C 1
ATOM 668 O O . LYS A 1 89 ? 58.367 0.147 -93.281 1.00 93.25 89 LYS A O 1
ATOM 673 N N . VAL A 1 90 ? 59.040 1.595 -94.869 1.00 93.94 90 VAL A N 1
ATOM 674 C CA . VAL A 1 90 ? 58.254 2.749 -94.402 1.00 93.94 90 VAL A CA 1
ATOM 675 C C . VAL A 1 90 ? 56.764 2.413 -94.409 1.00 93.94 90 VAL A C 1
ATOM 677 O O . VAL A 1 90 ? 56.145 2.503 -93.358 1.00 93.94 90 VAL A O 1
ATOM 680 N N . ARG A 1 91 ? 56.216 1.868 -95.505 1.00 92.25 91 ARG A N 1
ATOM 681 C CA . ARG A 1 91 ? 54.804 1.433 -95.549 1.00 92.25 91 ARG A CA 1
ATOM 682 C C . ARG A 1 91 ? 54.468 0.385 -94.487 1.00 92.25 91 ARG A C 1
ATOM 684 O O . ARG A 1 91 ? 53.398 0.430 -93.887 1.00 92.25 91 ARG A O 1
ATOM 691 N N . SER A 1 92 ? 55.367 -0.573 -94.239 1.00 94.06 92 SER A N 1
ATOM 692 C CA . SER A 1 92 ? 55.154 -1.590 -93.197 1.00 94.06 92 SER A CA 1
ATOM 693 C C . SER A 1 92 ? 55.160 -0.995 -91.785 1.00 94.06 92 SER A C 1
ATOM 695 O O . SER A 1 92 ? 54.379 -1.423 -90.938 1.00 94.06 92 SER A O 1
ATOM 697 N N . LEU A 1 93 ? 56.010 0.009 -91.541 1.00 93.56 93 LEU A N 1
ATOM 698 C CA . LEU A 1 93 ? 56.096 0.715 -90.265 1.00 93.56 93 LEU A CA 1
ATOM 699 C C . LEU A 1 93 ? 54.909 1.656 -90.067 1.00 93.56 93 LEU A C 1
ATOM 701 O O . LEU A 1 93 ? 54.355 1.680 -88.978 1.00 93.56 93 LEU A O 1
ATOM 705 N N . GLU A 1 94 ? 54.469 2.360 -91.107 1.00 94.25 94 GLU A N 1
ATOM 706 C CA . GLU A 1 94 ? 53.252 3.179 -91.086 1.00 94.25 94 GLU A CA 1
ATOM 707 C C . GLU A 1 94 ? 52.023 2.324 -90.770 1.00 94.25 94 GLU A C 1
ATOM 709 O O . GLU A 1 94 ? 51.241 2.677 -89.891 1.00 94.25 94 GLU A O 1
ATOM 714 N N . LYS A 1 95 ? 51.894 1.152 -91.408 1.00 94.81 95 LYS A N 1
ATOM 715 C CA . LYS A 1 95 ? 50.817 0.201 -91.107 1.00 94.81 95 LYS A CA 1
ATOM 716 C C . LYS A 1 95 ? 50.898 -0.318 -89.670 1.00 94.81 95 LYS A C 1
ATOM 718 O O . LYS A 1 95 ? 49.897 -0.314 -88.964 1.00 94.81 95 LYS A O 1
ATOM 723 N N . SER A 1 96 ? 52.087 -0.720 -89.218 1.00 94.12 96 SER A N 1
ATOM 724 C CA . SER A 1 96 ? 52.282 -1.185 -87.841 1.00 94.12 96 SER A CA 1
ATOM 725 C C . SER A 1 96 ? 52.012 -0.083 -86.814 1.00 94.12 96 SER A C 1
ATOM 727 O O . SER A 1 96 ? 51.479 -0.379 -85.751 1.00 94.12 96 SER A O 1
ATOM 729 N N . ASN A 1 97 ? 52.367 1.170 -87.104 1.00 93.62 97 ASN A N 1
ATOM 730 C CA . ASN A 1 97 ? 52.068 2.306 -86.238 1.00 93.62 97 ASN A CA 1
ATOM 731 C C . ASN A 1 97 ? 50.567 2.586 -86.201 1.00 93.62 97 ASN A C 1
ATOM 733 O O . ASN A 1 97 ? 50.033 2.757 -85.113 1.00 93.62 97 ASN A O 1
ATOM 737 N N . ALA A 1 98 ? 49.873 2.549 -87.340 1.00 95.25 98 ALA A N 1
ATOM 738 C CA . ALA A 1 98 ? 48.420 2.698 -87.378 1.00 95.25 98 ALA A CA 1
ATOM 739 C C . ALA A 1 98 ? 47.710 1.603 -86.557 1.00 95.25 98 ALA A C 1
ATOM 741 O O . ALA A 1 98 ? 46.814 1.904 -85.766 1.00 95.25 98 ALA A O 1
ATOM 742 N N . ASP A 1 99 ? 48.153 0.348 -86.673 1.00 95.56 99 ASP A N 1
ATOM 743 C CA . ASP A 1 99 ? 47.619 -0.772 -85.890 1.00 95.56 99 ASP A CA 1
ATOM 744 C C . ASP A 1 99 ? 47.909 -0.604 -84.386 1.00 95.56 99 ASP A C 1
ATOM 746 O O . ASP A 1 99 ? 47.049 -0.866 -83.541 1.00 95.56 99 ASP A O 1
ATOM 750 N N . LEU A 1 100 ? 49.114 -0.148 -84.023 1.00 94.38 100 LEU A N 1
ATOM 751 C CA . LEU A 1 100 ? 49.476 0.133 -82.631 1.00 94.38 100 LEU A CA 1
ATOM 752 C C . LEU A 1 100 ? 48.680 1.311 -82.062 1.00 94.38 100 LEU A C 1
ATOM 754 O O . LEU A 1 100 ? 48.200 1.219 -80.936 1.00 94.38 100 LEU A O 1
ATOM 758 N N . GLU A 1 101 ? 48.470 2.380 -82.826 1.00 93.88 101 GLU A N 1
ATOM 759 C CA . GLU A 1 101 ? 47.629 3.509 -82.427 1.00 93.88 101 GLU A CA 1
ATOM 760 C C . GLU A 1 101 ? 46.177 3.082 -82.195 1.00 93.88 101 GLU A C 1
ATOM 762 O O . GLU A 1 101 ? 45.553 3.524 -81.228 1.00 93.88 101 GLU A O 1
ATOM 767 N N . GLN A 1 102 ? 45.634 2.202 -83.041 1.00 94.06 102 GLN A N 1
ATOM 768 C CA . GLN A 1 102 ? 44.301 1.633 -82.839 1.00 94.06 102 GLN A CA 1
ATOM 769 C C . GLN A 1 102 ? 44.234 0.795 -81.561 1.00 94.06 102 GLN A C 1
ATOM 771 O O . GLN A 1 102 ? 43.319 0.980 -80.760 1.00 94.06 102 GLN A O 1
ATOM 776 N N . ARG A 1 103 ? 45.231 -0.065 -81.319 1.00 93.31 103 ARG A N 1
ATOM 777 C CA . ARG A 1 103 ? 45.313 -0.862 -80.085 1.00 93.31 103 ARG A CA 1
ATOM 778 C C . ARG A 1 103 ? 45.451 0.013 -78.844 1.00 93.31 103 ARG A C 1
ATOM 780 O O . ARG A 1 103 ? 44.798 -0.260 -77.846 1.00 93.31 103 ARG A O 1
ATOM 787 N N . ILE A 1 104 ? 46.244 1.083 -78.898 1.00 90.75 104 ILE A N 1
ATOM 788 C CA . ILE A 1 104 ? 46.378 2.038 -77.790 1.00 90.75 104 ILE A CA 1
ATOM 789 C C . ILE A 1 104 ? 45.041 2.730 -77.524 1.00 90.75 104 ILE A C 1
ATOM 791 O O . ILE A 1 104 ? 44.623 2.796 -76.373 1.00 90.75 104 ILE A O 1
ATOM 795 N N . LYS A 1 105 ? 44.332 3.192 -78.562 1.00 89.75 105 LYS A N 1
ATOM 796 C CA . LYS A 1 105 ? 42.996 3.794 -78.411 1.00 89.75 105 LYS A CA 1
ATOM 797 C C . LYS A 1 105 ? 42.003 2.811 -77.794 1.00 89.75 105 LYS A C 1
ATOM 799 O O . LYS A 1 105 ? 41.277 3.181 -76.877 1.00 89.75 105 LYS A O 1
ATOM 804 N N . GLN A 1 106 ? 42.010 1.561 -78.245 1.00 90.25 106 GLN A N 1
ATOM 805 C CA . GLN A 1 106 ? 41.144 0.516 -77.709 1.00 90.25 106 GLN A CA 1
ATOM 806 C C . GLN A 1 106 ? 41.456 0.221 -76.237 1.00 90.25 106 GLN A C 1
ATOM 808 O O . GLN A 1 106 ? 40.557 0.257 -75.403 1.00 90.25 106 GLN A O 1
ATOM 813 N N . VAL A 1 107 ? 42.733 0.043 -75.893 1.00 87.31 107 VAL A N 1
ATOM 814 C CA . VAL A 1 107 ? 43.162 -0.156 -74.504 1.00 87.31 107 VAL A CA 1
ATOM 815 C C . VAL A 1 107 ? 42.867 1.077 -73.655 1.00 87.31 107 VAL A C 1
ATOM 817 O O . VAL A 1 107 ? 42.506 0.921 -72.502 1.00 87.31 107 VAL A O 1
ATOM 820 N N . MET A 1 108 ? 42.966 2.302 -74.176 1.00 82.75 108 MET A N 1
ATOM 821 C CA . MET A 1 108 ? 42.565 3.501 -73.432 1.00 82.75 108 MET A CA 1
ATOM 822 C C . MET A 1 108 ? 41.065 3.509 -73.133 1.00 82.75 108 MET A C 1
ATOM 824 O O . MET A 1 108 ? 40.692 3.871 -72.024 1.00 82.75 108 MET A O 1
ATOM 828 N N . ILE A 1 109 ? 40.221 3.071 -74.070 1.00 80.50 109 ILE A N 1
ATOM 829 C CA . ILE A 1 109 ? 38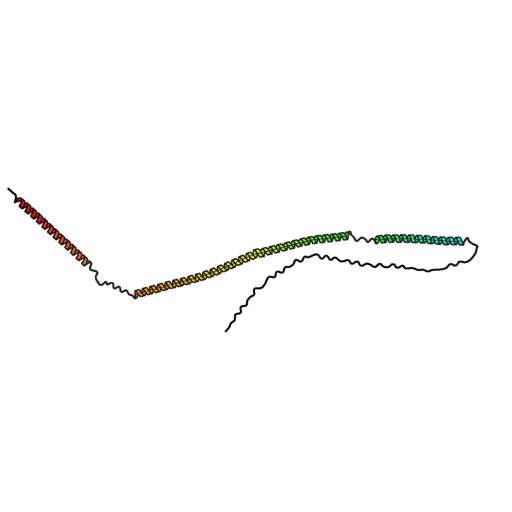.771 2.950 -73.862 1.00 80.50 109 ILE A CA 1
ATOM 830 C C . ILE A 1 109 ? 38.451 1.841 -72.851 1.00 80.50 109 ILE A C 1
ATOM 832 O O . ILE A 1 109 ? 37.619 2.035 -71.971 1.00 80.50 109 ILE A O 1
ATOM 836 N N . GLU A 1 110 ? 39.138 0.702 -72.931 1.00 78.12 110 GLU A N 1
ATOM 837 C CA . GLU A 1 110 ? 38.963 -0.426 -72.006 1.00 78.12 110 GLU A CA 1
ATOM 838 C C . GLU A 1 110 ? 39.554 -0.152 -70.611 1.00 78.12 110 GLU A C 1
ATOM 840 O O . GLU A 1 110 ? 39.048 -0.653 -69.607 1.00 78.12 110 GLU A O 1
ATOM 845 N N . ARG A 1 111 ? 40.624 0.652 -70.539 1.00 72.06 111 ARG A N 1
ATOM 846 C CA . ARG A 1 111 ? 41.321 1.049 -69.307 1.00 72.06 111 ARG A CA 1
ATOM 847 C C . ARG A 1 111 ? 40.672 2.240 -68.621 1.00 72.06 111 ARG A C 1
ATOM 849 O O . ARG A 1 111 ? 41.019 2.479 -67.467 1.00 72.06 111 ARG A O 1
ATOM 856 N N . ILE A 1 112 ? 39.749 2.966 -69.262 1.00 64.50 112 ILE A N 1
ATOM 857 C CA . ILE A 1 112 ? 38.777 3.772 -68.514 1.00 64.50 112 ILE A CA 1
ATOM 858 C C . ILE A 1 112 ? 38.031 2.751 -67.659 1.00 64.50 112 ILE A C 1
ATOM 860 O O . ILE A 1 112 ? 37.282 1.945 -68.215 1.00 64.50 112 ILE A O 1
ATOM 864 N N . PRO A 1 113 ? 38.272 2.703 -66.333 1.00 65.19 113 PRO A N 1
ATOM 865 C CA . PRO A 1 113 ? 37.562 1.758 -65.496 1.00 65.19 113 PRO A CA 1
ATOM 866 C C . PRO A 1 113 ? 36.090 2.046 -65.736 1.00 65.19 113 PRO A C 1
ATOM 868 O O . PRO A 1 113 ? 35.688 3.205 -65.604 1.00 65.19 113 PRO A O 1
ATOM 871 N N . LYS A 1 114 ? 35.311 1.037 -66.151 1.00 64.38 114 LYS A N 1
ATOM 872 C CA . LYS A 1 114 ? 33.848 1.133 -66.139 1.00 64.38 114 LYS A CA 1
ATOM 873 C C . LYS A 1 114 ? 33.523 1.664 -64.753 1.00 64.38 114 LYS A C 1
ATOM 875 O O . LYS A 1 114 ? 33.821 0.975 -63.773 1.00 64.38 114 LYS A O 1
ATOM 880 N N . GLY A 1 115 ? 33.128 2.939 -64.677 1.00 61.44 115 GLY A N 1
ATOM 881 C CA . GLY A 1 115 ? 32.948 3.617 -63.404 1.00 61.44 115 GLY A CA 1
ATOM 882 C C . GLY A 1 115 ? 32.077 2.697 -62.578 1.00 61.44 115 GLY A C 1
ATOM 883 O O . GLY A 1 115 ? 31.075 2.222 -63.107 1.00 61.44 115 GLY A O 1
ATOM 884 N N . HIS A 1 116 ? 32.516 2.339 -61.366 1.00 65.69 116 HIS A N 1
ATOM 885 C CA . HIS A 1 116 ? 31.666 1.579 -60.449 1.00 65.69 116 HIS A CA 1
ATOM 886 C C . HIS A 1 116 ? 30.267 2.155 -60.553 1.00 65.69 116 HIS A C 1
ATOM 888 O O . HIS A 1 116 ? 30.179 3.378 -60.563 1.00 65.69 116 HIS A O 1
ATOM 894 N N . ASP A 1 117 ? 29.241 1.320 -60.716 1.00 73.06 117 ASP A N 1
ATOM 895 C CA . ASP A 1 117 ? 27.871 1.764 -60.964 1.00 73.06 117 ASP A CA 1
ATOM 896 C C . ASP A 1 117 ? 27.449 2.754 -59.859 1.00 73.06 117 ASP A C 1
ATOM 898 O O . ASP A 1 117 ? 26.943 2.382 -58.801 1.00 73.06 117 ASP A O 1
ATOM 902 N N . PHE A 1 118 ? 27.747 4.041 -60.058 1.00 79.50 118 PHE A N 1
ATOM 903 C CA . PHE A 1 118 ? 27.697 5.052 -59.003 1.00 79.50 118 PHE A CA 1
ATOM 904 C C . PHE A 1 118 ? 26.253 5.246 -58.567 1.00 79.50 118 PHE A C 1
ATOM 906 O O . PHE A 1 118 ? 25.982 5.503 -57.399 1.00 79.50 118 PHE A O 1
ATOM 913 N N . GLU A 1 119 ? 25.336 5.053 -59.509 1.00 85.25 119 GLU A N 1
ATOM 914 C CA . GLU A 1 119 ? 23.902 5.058 -59.297 1.00 85.25 119 GLU A CA 1
ATOM 915 C C . GLU A 1 119 ? 23.440 3.902 -58.400 1.00 85.25 119 GLU A C 1
ATOM 917 O O . GLU A 1 119 ? 22.668 4.137 -57.474 1.00 85.25 119 GLU A O 1
ATOM 922 N N . THR A 1 120 ? 23.961 2.679 -58.572 1.00 86.94 120 THR A N 1
ATOM 923 C CA . THR A 1 120 ? 23.574 1.545 -57.711 1.00 86.94 120 THR A CA 1
ATOM 924 C C . THR A 1 120 ? 24.162 1.687 -56.309 1.00 86.94 120 THR A C 1
ATOM 926 O O . THR A 1 120 ? 23.463 1.461 -55.323 1.00 86.94 120 THR A O 1
ATOM 929 N N . MET A 1 121 ? 25.409 2.148 -56.194 1.00 86.00 121 MET A N 1
ATOM 930 C CA . MET A 1 121 ? 26.042 2.434 -54.905 1.00 86.00 121 MET A CA 1
ATOM 931 C C . MET A 1 121 ? 25.353 3.599 -54.177 1.00 86.00 121 MET A C 1
ATOM 933 O O . MET A 1 121 ? 25.148 3.535 -52.965 1.00 86.00 121 MET A O 1
ATOM 937 N N . MET A 1 122 ? 24.942 4.645 -54.899 1.00 91.00 122 MET A N 1
ATOM 938 C CA . MET A 1 122 ? 24.168 5.755 -54.337 1.00 91.00 122 MET A CA 1
ATOM 939 C C . MET A 1 122 ? 22.774 5.298 -53.896 1.00 91.00 122 MET A C 1
ATOM 941 O O . MET A 1 122 ? 22.328 5.679 -52.813 1.00 91.00 122 MET A O 1
ATOM 945 N N . ALA A 1 123 ? 22.112 4.439 -54.676 1.00 92.50 123 ALA A N 1
ATOM 946 C CA . ALA A 1 123 ? 20.830 3.848 -54.306 1.00 92.50 123 ALA A CA 1
ATOM 947 C C . ALA A 1 123 ? 20.946 2.987 -53.037 1.00 92.50 123 ALA A C 1
ATOM 949 O O . ALA A 1 123 ? 20.145 3.149 -52.117 1.00 92.50 123 ALA A O 1
ATOM 950 N N . GLN A 1 124 ? 21.981 2.144 -52.932 1.00 93.25 124 GLN A N 1
ATOM 951 C CA . GLN A 1 124 ? 22.262 1.358 -51.725 1.00 93.25 124 GLN A CA 1
ATOM 952 C C . GLN A 1 124 ? 22.556 2.254 -50.515 1.00 93.25 124 GLN A C 1
ATOM 954 O O . GLN A 1 124 ? 21.998 2.041 -49.439 1.00 93.25 124 GLN A O 1
ATOM 959 N N . ALA A 1 125 ? 23.375 3.297 -50.680 1.00 93.50 125 ALA A N 1
ATOM 960 C CA . ALA A 1 125 ? 23.658 4.256 -49.614 1.00 93.50 125 ALA A CA 1
ATOM 961 C C . ALA A 1 125 ? 22.385 4.978 -49.143 1.00 93.50 125 ALA A C 1
ATOM 963 O O . ALA A 1 125 ? 22.185 5.173 -47.941 1.00 93.50 125 ALA A O 1
ATOM 964 N N . HIS A 1 126 ? 21.493 5.336 -50.072 1.00 95.75 126 HIS A N 1
ATOM 965 C CA . HIS A 1 126 ? 20.223 5.960 -49.730 1.00 95.75 126 HIS A CA 1
ATOM 966 C C . HIS A 1 126 ? 19.274 4.989 -49.017 1.00 95.75 126 HIS A C 1
ATOM 968 O O . HIS A 1 126 ? 18.669 5.367 -48.014 1.00 95.75 126 HIS A O 1
ATOM 974 N N . GLN A 1 127 ? 19.198 3.734 -49.465 1.00 96.38 127 GLN A N 1
ATOM 975 C CA . GLN A 1 127 ? 18.410 2.687 -48.814 1.00 96.38 127 GLN A CA 1
ATOM 976 C C . GLN A 1 127 ? 18.871 2.451 -47.371 1.00 96.38 127 GLN A C 1
ATOM 978 O O . GLN A 1 127 ? 18.048 2.456 -46.456 1.00 96.38 127 GLN A O 1
ATOM 983 N N . VAL A 1 128 ? 20.183 2.336 -47.143 1.00 97.12 128 VAL A N 1
ATOM 984 C CA . VAL A 1 128 ? 20.749 2.193 -45.793 1.00 97.12 128 VAL A CA 1
ATOM 985 C C . VAL A 1 128 ? 20.443 3.427 -44.940 1.00 97.12 128 VAL A C 1
ATOM 987 O O . VAL A 1 128 ? 20.042 3.294 -43.786 1.00 97.12 128 VAL A O 1
ATOM 990 N N . ALA A 1 129 ? 20.556 4.639 -45.491 1.00 96.81 129 ALA A N 1
ATOM 991 C CA . ALA A 1 129 ? 20.214 5.862 -44.762 1.00 96.81 129 ALA A CA 1
ATOM 992 C C . ALA A 1 129 ? 18.725 5.913 -44.362 1.00 96.81 129 ALA A C 1
ATOM 994 O O . ALA A 1 129 ? 18.393 6.328 -43.247 1.00 96.81 129 ALA A O 1
ATOM 995 N N . GLN A 1 130 ? 17.824 5.470 -45.244 1.00 97.31 130 GLN A N 1
ATOM 996 C CA . GLN A 1 130 ? 16.396 5.357 -44.944 1.00 97.31 130 GLN A CA 1
ATOM 997 C C . GLN A 1 130 ? 16.124 4.302 -43.867 1.00 97.31 130 GLN A C 1
ATOM 999 O O . GLN A 1 130 ? 15.344 4.558 -42.948 1.00 97.31 130 GLN A O 1
ATOM 1004 N N . GLU A 1 131 ? 16.793 3.150 -43.929 1.00 97.88 131 GLU A N 1
ATOM 1005 C CA . GLU A 1 131 ? 16.663 2.100 -42.920 1.00 97.88 131 GLU A CA 1
ATOM 1006 C C . GLU A 1 131 ? 17.150 2.576 -41.547 1.00 97.88 131 GLU A C 1
ATOM 1008 O O . GLU A 1 131 ? 16.435 2.428 -40.555 1.00 97.88 131 GLU A O 1
ATOM 1013 N N . VAL A 1 132 ? 18.303 3.249 -41.484 1.00 97.88 132 VAL A N 1
ATOM 1014 C CA . VAL A 1 132 ? 18.816 3.859 -40.249 1.00 97.88 132 VAL A CA 1
ATOM 1015 C C . VAL A 1 132 ? 17.827 4.881 -39.692 1.00 97.88 132 VAL A C 1
ATOM 1017 O O . VAL A 1 132 ? 17.557 4.889 -38.487 1.00 97.88 132 VAL A O 1
ATOM 1020 N N . ARG A 1 133 ? 17.233 5.725 -40.544 1.00 97.38 133 ARG A N 1
ATOM 1021 C CA . ARG A 1 133 ? 16.207 6.686 -40.115 1.00 97.38 133 ARG A CA 1
ATOM 1022 C C . ARG A 1 133 ? 14.977 5.976 -39.549 1.00 97.38 133 ARG A C 1
ATOM 1024 O O . ARG A 1 133 ? 14.506 6.358 -38.480 1.00 97.38 133 ARG A O 1
ATOM 1031 N N . LYS A 1 134 ? 14.488 4.928 -40.220 1.00 97.81 134 LYS A N 1
ATOM 1032 C CA . LYS A 1 134 ? 13.357 4.116 -39.749 1.00 97.81 134 LYS A CA 1
ATOM 1033 C C . LYS A 1 134 ? 13.667 3.489 -38.389 1.00 97.81 134 LYS A C 1
ATOM 1035 O O . LYS A 1 134 ? 12.879 3.638 -37.461 1.00 97.81 134 LYS A O 1
ATOM 1040 N N . LYS A 1 135 ? 14.845 2.881 -38.240 1.00 97.75 135 LYS A N 1
ATOM 1041 C CA . LYS A 1 135 ? 15.301 2.271 -36.984 1.00 97.75 135 LYS A CA 1
ATOM 1042 C C . LYS A 1 135 ? 15.472 3.288 -35.860 1.00 97.75 135 LYS A C 1
ATOM 1044 O O . LYS A 1 135 ? 15.155 2.983 -34.718 1.00 97.75 135 LYS A O 1
ATOM 1049 N N . THR A 1 136 ? 15.908 4.505 -36.173 1.00 97.88 136 THR A N 1
ATOM 1050 C CA . THR A 1 136 ? 16.022 5.596 -35.191 1.00 97.88 136 THR A CA 1
ATOM 1051 C C . THR A 1 136 ? 14.645 6.034 -34.685 1.00 97.88 136 THR A C 1
ATOM 1053 O O . THR A 1 136 ? 14.471 6.228 -33.485 1.00 97.88 136 THR A O 1
ATOM 1056 N N . LEU A 1 137 ? 13.648 6.135 -35.572 1.00 98.00 137 LEU A N 1
ATOM 1057 C CA . LEU A 1 137 ? 12.265 6.431 -35.181 1.00 98.00 137 LEU A CA 1
ATOM 1058 C C . LEU A 1 137 ? 11.635 5.285 -34.378 1.00 98.00 137 LEU A C 1
ATOM 1060 O O . LEU A 1 137 ? 10.979 5.543 -33.373 1.00 98.00 137 LEU A O 1
ATOM 1064 N N . GLU A 1 138 ? 11.862 4.031 -34.779 1.00 98.06 138 GLU A N 1
ATOM 1065 C CA . GLU A 1 138 ? 11.429 2.850 -34.017 1.00 98.06 138 GLU A CA 1
ATOM 1066 C C . GLU A 1 138 ? 12.057 2.834 -32.617 1.00 98.06 138 GLU A C 1
ATOM 1068 O O . GLU A 1 138 ? 11.359 2.604 -31.635 1.00 98.06 138 GLU A O 1
ATOM 1073 N N . ASN A 1 139 ? 13.351 3.143 -32.502 1.00 98.12 139 ASN A N 1
ATOM 1074 C CA . ASN A 1 139 ? 14.040 3.216 -31.217 1.00 98.12 139 ASN A CA 1
ATOM 1075 C C . ASN A 1 139 ? 13.471 4.332 -30.326 1.00 98.12 139 ASN A C 1
ATOM 1077 O O . ASN A 1 139 ? 13.188 4.089 -29.156 1.00 98.12 139 ASN A O 1
ATOM 1081 N N . ALA A 1 140 ? 13.225 5.521 -30.886 1.00 97.75 140 ALA A N 1
ATOM 1082 C CA . ALA A 1 140 ? 12.590 6.620 -30.161 1.00 97.75 140 ALA A CA 1
ATOM 1083 C C . ALA A 1 140 ? 11.173 6.254 -29.688 1.00 97.75 140 ALA A C 1
ATOM 1085 O O . ALA A 1 140 ? 10.805 6.550 -28.554 1.00 97.75 140 ALA A O 1
ATOM 1086 N N . ARG A 1 141 ? 10.390 5.560 -30.523 1.00 98.12 141 ARG A N 1
ATOM 1087 C CA . ARG A 1 141 ? 9.070 5.047 -30.141 1.00 98.12 141 ARG A CA 1
ATOM 1088 C C . ARG A 1 141 ? 9.166 4.039 -28.994 1.00 98.12 141 ARG A C 1
ATOM 1090 O O . ARG A 1 141 ? 8.438 4.179 -28.019 1.00 98.12 141 ARG A O 1
ATOM 1097 N N . LEU A 1 142 ? 10.066 3.061 -29.091 1.00 97.94 142 LEU A N 1
ATOM 1098 C CA . LEU A 1 142 ? 10.271 2.063 -28.037 1.00 97.94 142 LEU A CA 1
ATOM 1099 C C . LEU A 1 142 ? 10.721 2.711 -26.724 1.00 97.94 142 LEU A C 1
ATOM 1101 O O . LEU A 1 142 ? 10.253 2.314 -25.666 1.00 97.94 142 LEU A O 1
ATOM 1105 N N . MET A 1 143 ? 11.581 3.731 -26.776 1.00 98.00 143 MET A N 1
ATOM 1106 C CA . MET A 1 143 ? 11.975 4.502 -25.592 1.00 98.00 143 MET A CA 1
ATOM 1107 C C . MET A 1 143 ? 10.767 5.157 -24.914 1.00 98.00 143 MET A C 1
ATOM 1109 O O . MET A 1 143 ? 10.620 5.046 -23.701 1.00 98.00 143 MET A O 1
ATOM 1113 N N . LEU A 1 144 ? 9.865 5.771 -25.688 1.00 97.81 144 LEU A N 1
ATOM 1114 C CA . LEU A 1 144 ? 8.636 6.357 -25.146 1.00 97.81 144 LEU A CA 1
ATOM 1115 C C . LEU A 1 144 ? 7.692 5.299 -24.561 1.00 97.81 144 LEU A C 1
ATOM 1117 O O . LEU A 1 144 ? 7.097 5.533 -23.514 1.00 97.81 144 LEU A O 1
ATOM 1121 N N . GLU A 1 145 ? 7.559 4.139 -25.206 1.00 97.94 145 GLU A N 1
ATOM 1122 C CA . GLU A 1 145 ? 6.760 3.022 -24.684 1.00 97.94 145 GLU A CA 1
ATOM 1123 C C . GLU A 1 145 ? 7.354 2.476 -23.374 1.00 97.94 145 GLU A C 1
ATOM 1125 O O . GLU A 1 145 ? 6.615 2.215 -22.425 1.00 97.94 145 GLU A O 1
ATOM 1130 N N . ILE A 1 146 ? 8.684 2.374 -23.281 1.00 98.00 146 ILE A N 1
ATOM 1131 C CA . ILE A 1 146 ? 9.392 1.985 -22.055 1.00 98.00 146 ILE A CA 1
ATOM 1132 C C . ILE A 1 146 ? 9.149 3.005 -20.944 1.00 98.00 146 ILE A C 1
ATOM 1134 O O . ILE A 1 146 ? 8.853 2.617 -19.815 1.00 98.00 146 ILE A O 1
ATOM 1138 N N . ASP A 1 147 ? 9.275 4.296 -21.236 1.00 98.19 147 ASP A N 1
ATOM 1139 C CA . ASP A 1 147 ? 9.081 5.336 -20.229 1.00 98.19 147 ASP A CA 1
ATOM 1140 C C . ASP A 1 147 ? 7.615 5.420 -19.787 1.00 98.19 147 ASP A C 1
ATOM 1142 O O . ASP A 1 147 ? 7.348 5.565 -18.596 1.00 98.19 147 ASP A O 1
ATOM 1146 N N . ASN A 1 148 ? 6.659 5.206 -20.694 1.00 98.06 148 ASN A N 1
ATOM 1147 C CA . ASN A 1 148 ? 5.247 5.070 -20.341 1.00 98.06 148 ASN A CA 1
ATOM 1148 C C . ASN A 1 148 ? 5.004 3.859 -19.423 1.00 98.06 148 ASN A C 1
ATOM 1150 O O . ASN A 1 148 ? 4.361 3.999 -18.385 1.00 98.06 148 ASN A O 1
ATOM 1154 N N . ALA A 1 149 ? 5.574 2.695 -19.750 1.00 97.62 149 ALA A N 1
ATOM 1155 C CA . ALA A 1 149 ? 5.451 1.496 -18.924 1.00 97.62 149 ALA A CA 1
ATOM 1156 C C . ALA A 1 149 ? 6.068 1.684 -17.527 1.00 97.62 149 ALA A C 1
ATOM 1158 O O . ALA A 1 149 ? 5.500 1.219 -16.539 1.00 97.62 149 ALA A O 1
ATOM 1159 N N . LYS A 1 150 ? 7.199 2.396 -17.423 1.00 97.31 150 LYS A N 1
ATOM 1160 C CA . LYS A 1 150 ? 7.805 2.760 -16.132 1.00 97.31 150 LYS A CA 1
ATOM 1161 C C . LYS A 1 150 ? 6.911 3.696 -15.327 1.00 97.31 150 LYS A C 1
ATOM 1163 O O . LYS A 1 150 ? 6.682 3.426 -14.156 1.00 97.31 150 LYS A O 1
ATOM 1168 N N . LEU A 1 151 ? 6.379 4.749 -15.950 1.00 97.19 151 LEU A N 1
ATOM 1169 C CA . LEU A 1 151 ? 5.464 5.677 -15.283 1.00 97.19 151 LEU A CA 1
ATOM 1170 C C . LEU A 1 151 ? 4.196 4.963 -14.802 1.00 97.19 151 LEU A C 1
ATOM 1172 O O . LEU A 1 151 ? 3.781 5.168 -13.669 1.00 97.19 151 LEU A O 1
ATOM 1176 N N . ALA A 1 152 ? 3.628 4.060 -15.605 1.00 96.62 152 ALA A N 1
ATOM 1177 C CA . ALA A 1 152 ? 2.489 3.245 -15.190 1.00 96.62 152 ALA A CA 1
ATOM 1178 C C . ALA A 1 152 ? 2.836 2.320 -14.008 1.00 96.62 152 ALA A C 1
ATOM 1180 O O . ALA A 1 152 ? 2.044 2.177 -13.077 1.00 96.62 152 ALA A O 1
ATOM 1181 N N . ALA A 1 153 ? 4.024 1.707 -14.013 1.00 96.50 153 ALA A N 1
ATOM 1182 C CA . ALA A 1 153 ? 4.494 0.891 -12.896 1.00 96.50 153 ALA A CA 1
ATOM 1183 C C . ALA A 1 153 ? 4.690 1.721 -11.615 1.00 96.50 153 ALA A C 1
ATOM 1185 O O . ALA A 1 153 ? 4.306 1.272 -10.535 1.00 96.50 153 ALA A O 1
ATOM 1186 N N . ASP A 1 154 ? 5.236 2.933 -11.728 1.00 95.50 154 ASP A N 1
ATOM 1187 C CA . ASP A 1 154 ? 5.372 3.864 -10.607 1.00 95.50 154 ASP A CA 1
ATOM 1188 C C . ASP A 1 154 ? 4.013 4.351 -10.090 1.00 95.50 154 ASP A C 1
ATOM 1190 O O . ASP A 1 154 ? 3.806 4.377 -8.877 1.00 95.50 154 ASP A O 1
ATOM 1194 N N . ASP A 1 155 ? 3.055 4.634 -10.973 1.00 95.38 155 ASP A N 1
ATOM 1195 C CA . ASP A 1 155 ? 1.676 4.964 -10.603 1.00 95.38 155 ASP A CA 1
ATOM 1196 C C . ASP A 1 155 ? 1.016 3.827 -9.817 1.00 95.38 155 ASP A C 1
ATOM 1198 O O . ASP A 1 155 ? 0.365 4.066 -8.797 1.00 95.38 155 ASP A O 1
ATOM 1202 N N . PHE A 1 156 ? 1.179 2.577 -10.266 1.00 92.44 156 PHE A N 1
ATOM 1203 C CA . PHE A 1 156 ? 0.670 1.422 -9.529 1.00 92.44 156 PHE A CA 1
ATOM 1204 C C . PHE A 1 156 ? 1.376 1.258 -8.190 1.00 92.44 156 PHE A C 1
ATOM 1206 O O . PHE A 1 156 ? 0.702 1.008 -7.193 1.00 92.44 156 PHE A O 1
ATOM 1213 N N . ARG A 1 157 ? 2.698 1.448 -8.142 1.00 93.56 157 ARG A N 1
ATOM 1214 C CA . ARG A 1 157 ? 3.477 1.392 -6.903 1.00 93.56 157 ARG A CA 1
ATOM 1215 C C . ARG A 1 157 ? 2.993 2.433 -5.900 1.00 93.56 157 ARG A C 1
ATOM 1217 O O . ARG A 1 157 ? 2.778 2.073 -4.753 1.00 93.56 157 ARG A O 1
ATOM 1224 N N . ILE A 1 158 ? 2.791 3.683 -6.314 1.00 92.75 158 ILE A N 1
ATOM 1225 C CA . ILE A 1 158 ? 2.291 4.758 -5.445 1.00 92.75 158 ILE A CA 1
ATOM 1226 C C . ILE A 1 158 ? 0.871 4.442 -4.969 1.00 92.75 158 ILE A C 1
ATOM 1228 O O . ILE A 1 158 ? 0.612 4.471 -3.771 1.00 92.75 158 ILE A O 1
ATOM 1232 N N . LYS A 1 159 ? -0.043 4.069 -5.873 1.00 92.62 159 LYS A N 1
ATOM 1233 C CA . LYS A 1 159 ? -1.434 3.743 -5.508 1.00 92.62 159 LYS A CA 1
ATOM 1234 C C . LYS A 1 159 ? -1.516 2.591 -4.503 1.00 92.62 159 LYS A C 1
ATOM 1236 O O . LYS A 1 159 ? -2.188 2.723 -3.481 1.00 92.62 159 LYS A O 1
ATOM 1241 N N . TRP A 1 160 ? -0.804 1.498 -4.764 1.00 88.38 160 TRP A N 1
ATOM 1242 C CA . TRP A 1 160 ? -0.761 0.346 -3.862 1.00 88.38 160 TRP A CA 1
ATOM 1243 C C . TRP A 1 160 ? -0.078 0.681 -2.537 1.00 88.38 160 TRP A C 1
ATOM 1245 O O . TRP A 1 160 ? -0.616 0.414 -1.465 1.00 88.38 160 TRP A O 1
ATOM 1255 N N . TRP A 1 161 ? 1.113 1.272 -2.596 1.00 78.69 161 TRP A N 1
ATOM 1256 C CA . TRP A 1 161 ? 1.918 1.521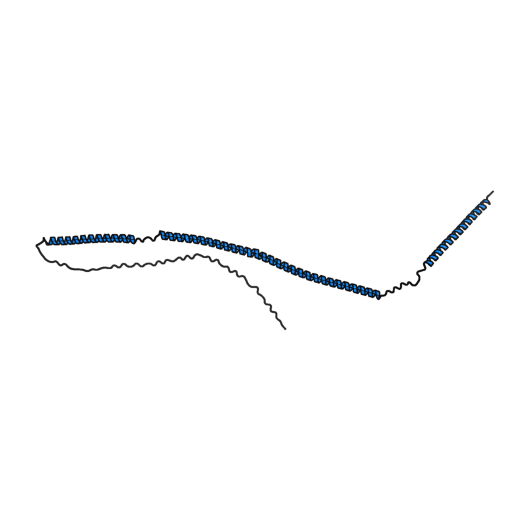 -1.407 1.00 78.69 161 TRP A CA 1
ATOM 1257 C C . TRP A 1 161 ? 1.325 2.604 -0.509 1.00 78.69 161 TRP A C 1
ATOM 1259 O O . TRP A 1 161 ? 1.292 2.449 0.705 1.00 78.69 161 TRP A O 1
ATOM 1269 N N . GLU A 1 162 ? 0.874 3.718 -1.075 1.00 84.94 162 GLU A N 1
ATOM 1270 C CA . GLU A 1 162 ? 0.447 4.862 -0.271 1.00 84.94 162 GLU A CA 1
ATOM 1271 C C . GLU A 1 162 ? -1.025 4.792 0.090 1.00 84.94 162 GLU A C 1
ATOM 1273 O O . GLU A 1 162 ? -1.375 5.056 1.233 1.00 84.94 162 GLU A O 1
ATOM 1278 N N . THR A 1 163 ? -1.900 4.438 -0.852 1.00 88.19 163 THR A N 1
ATOM 1279 C CA . THR A 1 163 ? -3.342 4.461 -0.578 1.00 88.19 163 THR A CA 1
ATOM 1280 C C . THR A 1 163 ? -3.782 3.151 0.055 1.00 88.19 163 THR A C 1
ATOM 1282 O O . THR A 1 163 ? -4.286 3.143 1.176 1.00 88.19 163 THR A O 1
ATOM 1285 N N . GLU A 1 164 ? -3.548 2.028 -0.621 1.00 92.44 164 GLU A N 1
ATOM 1286 C CA . GLU A 1 164 ? -4.088 0.741 -0.181 1.00 92.44 164 GLU A CA 1
ATOM 1287 C C . GLU A 1 164 ? -3.421 0.221 1.096 1.00 92.44 164 GLU A C 1
ATOM 1289 O O . GLU A 1 164 ? -4.124 -0.163 2.034 1.00 92.44 164 GLU A O 1
ATOM 1294 N N . MET A 1 165 ? -2.087 0.255 1.188 1.00 93.12 165 MET A N 1
ATOM 1295 C CA . MET A 1 165 ? -1.403 -0.194 2.408 1.00 93.12 165 MET A CA 1
ATOM 1296 C C . MET A 1 165 ? -1.682 0.728 3.599 1.00 93.12 165 MET A C 1
ATOM 1298 O O . MET A 1 165 ? -1.908 0.229 4.700 1.00 93.12 165 MET A O 1
ATOM 1302 N N . CYS A 1 166 ? -1.718 2.054 3.415 1.00 93.81 166 CYS A N 1
ATOM 1303 C CA . CYS A 1 166 ? -2.031 2.980 4.510 1.00 93.81 166 CYS A CA 1
ATOM 1304 C C . CYS A 1 166 ? -3.467 2.786 5.018 1.00 93.81 166 CYS A C 1
ATOM 1306 O O . CYS A 1 166 ? -3.687 2.708 6.229 1.00 93.81 166 CYS A O 1
ATOM 1308 N N . MET A 1 167 ? -4.434 2.640 4.103 1.00 94.25 167 MET A N 1
ATOM 1309 C CA . MET A 1 167 ? -5.821 2.330 4.457 1.00 94.25 167 MET A CA 1
ATOM 1310 C C . MET A 1 167 ? -5.927 0.982 5.170 1.00 94.25 167 MET A C 1
ATOM 1312 O O . MET A 1 167 ? -6.535 0.910 6.236 1.00 94.25 167 MET A O 1
ATOM 1316 N N . SER A 1 168 ? -5.285 -0.062 4.639 1.00 95.56 168 SER A N 1
ATOM 1317 C CA . SER A 1 168 ? -5.273 -1.397 5.251 1.00 95.56 168 SER A CA 1
ATOM 1318 C C . SER A 1 168 ? -4.681 -1.361 6.657 1.00 95.56 168 SER A C 1
ATOM 1320 O O . SER A 1 168 ? -5.274 -1.898 7.588 1.00 95.56 168 SER A O 1
ATOM 1322 N N . GLN A 1 169 ? -3.565 -0.653 6.848 1.00 96.12 169 GLN A N 1
ATOM 1323 C CA . GLN A 1 169 ? -2.947 -0.490 8.160 1.00 96.12 169 GLN A CA 1
ATOM 1324 C C . GLN A 1 169 ? -3.830 0.322 9.118 1.00 96.12 169 GLN A C 1
ATOM 1326 O O . GLN A 1 169 ? -3.845 0.051 10.317 1.00 96.12 169 GLN A O 1
ATOM 1331 N N . SER A 1 170 ? -4.576 1.315 8.623 1.00 96.62 170 SER A N 1
ATOM 1332 C CA . SER A 1 170 ? -5.555 2.042 9.440 1.00 96.62 170 SER A CA 1
ATOM 1333 C C . SER A 1 170 ? -6.672 1.132 9.922 1.00 96.62 170 SER A C 1
ATOM 1335 O O . SER A 1 170 ? -6.934 1.077 11.120 1.00 96.62 170 SER A O 1
ATOM 1337 N N . VAL A 1 171 ? -7.259 0.353 9.015 1.00 97.75 171 VAL A N 1
ATOM 1338 C CA . VAL A 1 171 ? -8.309 -0.611 9.353 1.00 97.75 171 VAL A CA 1
ATOM 1339 C C . VAL A 1 171 ? -7.784 -1.685 10.308 1.00 97.75 171 VAL A C 1
ATOM 1341 O O . VAL A 1 171 ? -8.481 -2.075 11.243 1.00 97.75 171 VAL A O 1
ATOM 1344 N N . GLU A 1 172 ? -6.546 -2.148 10.128 1.00 97.50 172 GLU A N 1
ATOM 1345 C CA . GLU A 1 172 ? -5.918 -3.106 11.038 1.00 97.50 172 GLU A CA 1
ATOM 1346 C C . GLU A 1 172 ? -5.738 -2.515 12.444 1.00 97.50 172 GLU A C 1
ATOM 1348 O O . GLU A 1 172 ? -6.073 -3.169 13.436 1.00 97.50 172 GLU A O 1
ATOM 1353 N N . ARG A 1 173 ? -5.281 -1.258 12.542 1.00 97.88 173 ARG A N 1
ATOM 1354 C CA . ARG A 1 173 ? -5.185 -0.527 13.815 1.00 97.88 173 ARG A CA 1
ATOM 1355 C C . ARG A 1 173 ? -6.550 -0.387 14.490 1.00 97.88 173 ARG A C 1
ATOM 1357 O O . ARG A 1 173 ? -6.655 -0.687 15.679 1.00 97.88 173 ARG A O 1
ATOM 1364 N N . ASP A 1 174 ? -7.588 -0.024 13.744 1.00 98.25 174 ASP A N 1
ATOM 1365 C CA . ASP A 1 174 ? -8.951 0.103 14.271 1.00 98.25 174 ASP A CA 1
ATOM 1366 C C . ASP A 1 174 ? -9.505 -1.253 14.734 1.00 98.25 174 ASP A C 1
ATOM 1368 O O . ASP A 1 174 ? -10.084 -1.365 15.815 1.00 98.25 174 ASP A O 1
ATOM 1372 N N . CYS A 1 175 ? -9.258 -2.325 13.974 1.00 98.19 175 CYS A N 1
ATOM 1373 C CA . CYS A 1 175 ? -9.642 -3.684 14.353 1.00 98.19 175 CYS A CA 1
ATOM 1374 C C . CYS A 1 175 ? -8.942 -4.132 15.645 1.00 98.19 175 CYS A C 1
ATOM 1376 O O . CYS A 1 175 ? -9.575 -4.719 16.525 1.00 98.19 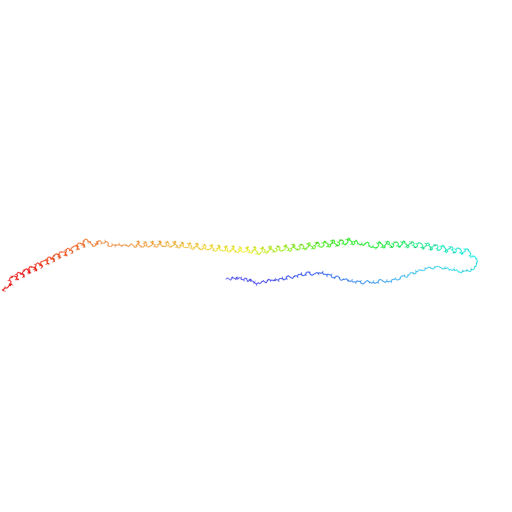175 CYS A O 1
ATOM 1378 N N . MET A 1 176 ? -7.646 -3.842 15.790 1.00 98.38 176 MET A N 1
ATOM 1379 C CA . MET A 1 176 ? -6.903 -4.120 17.021 1.00 98.38 176 MET A CA 1
ATOM 1380 C C . MET A 1 176 ? -7.432 -3.306 18.206 1.00 98.38 176 MET A C 1
ATOM 1382 O O . MET A 1 176 ? -7.595 -3.860 19.295 1.00 98.38 176 MET A O 1
ATOM 1386 N N . ALA A 1 177 ? -7.753 -2.026 18.003 1.00 98.44 177 ALA A N 1
ATOM 1387 C CA . ALA A 1 177 ? -8.336 -1.176 19.037 1.00 98.44 177 ALA A CA 1
ATOM 1388 C C . ALA A 1 177 ? -9.708 -1.697 19.496 1.00 98.44 177 ALA A C 1
ATOM 1390 O O . ALA A 1 177 ? -9.945 -1.824 20.696 1.00 98.44 177 ALA A O 1
ATOM 1391 N N . LEU A 1 178 ? -10.577 -2.088 18.558 1.00 98.38 178 LEU A N 1
ATOM 1392 C CA . LEU A 1 178 ? -11.880 -2.686 18.864 1.00 98.38 178 LEU A CA 1
ATOM 1393 C C . LEU A 1 178 ? -11.746 -4.029 19.587 1.00 98.38 178 LEU A C 1
ATOM 1395 O O . LEU A 1 178 ? -12.477 -4.289 20.540 1.00 98.38 178 LEU A O 1
ATOM 1399 N N . LYS A 1 179 ? -10.790 -4.876 19.184 1.00 98.38 179 LYS A N 1
ATOM 1400 C CA . LYS A 1 179 ? -10.490 -6.127 19.898 1.00 98.38 179 LYS A CA 1
ATOM 1401 C C . LYS A 1 179 ? -10.051 -5.860 21.335 1.00 98.38 179 LYS A C 1
ATOM 1403 O O . LYS A 1 179 ? -10.505 -6.560 22.233 1.00 98.38 179 LYS A O 1
ATOM 1408 N N . LYS A 1 180 ? -9.215 -4.844 21.563 1.00 98.44 180 LYS A N 1
ATOM 1409 C CA . LYS A 1 180 ? -8.803 -4.447 22.913 1.00 98.44 180 LYS A CA 1
ATOM 1410 C C . LYS A 1 180 ? -9.990 -3.943 23.736 1.00 98.44 180 LYS A C 1
ATOM 1412 O O . LYS A 1 180 ? -10.208 -4.447 24.828 1.00 98.44 180 LYS A O 1
ATOM 1417 N N . ALA A 1 181 ? -10.802 -3.041 23.183 1.00 98.50 181 ALA A N 1
ATOM 1418 C CA . ALA A 1 181 ? -12.000 -2.539 23.856 1.00 98.50 181 ALA A CA 1
ATOM 1419 C C . ALA A 1 181 ? -12.977 -3.672 24.215 1.00 98.50 181 ALA A C 1
ATOM 1421 O O . ALA A 1 181 ? -13.546 -3.680 25.303 1.00 98.50 181 ALA A O 1
ATOM 1422 N N . LYS A 1 182 ? -13.130 -4.673 23.337 1.00 98.50 182 LYS A N 1
ATOM 1423 C CA . LYS A 1 182 ? -13.915 -5.879 23.626 1.00 98.50 182 LYS A CA 1
ATOM 1424 C C . LYS A 1 182 ? -13.376 -6.629 24.846 1.00 98.50 182 LYS A C 1
ATOM 1426 O O . LYS A 1 182 ? -14.163 -6.963 25.722 1.00 98.50 182 LYS A O 1
ATOM 1431 N N . VAL A 1 183 ? -12.066 -6.872 24.908 1.00 98.50 183 VAL A N 1
ATOM 1432 C CA . VAL A 1 183 ? -11.427 -7.549 26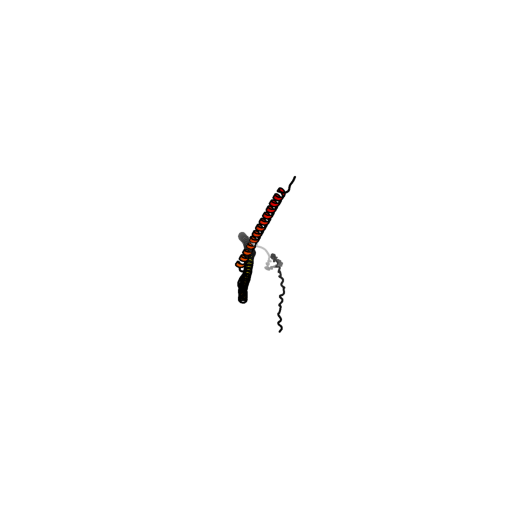.050 1.00 98.50 183 VAL A CA 1
ATOM 1433 C C . VAL A 1 183 ? -11.592 -6.734 27.335 1.00 98.50 183 VAL A C 1
ATOM 1435 O O . VAL A 1 183 ? -11.939 -7.297 28.370 1.00 98.50 183 VAL A O 1
ATOM 1438 N N . ASP A 1 184 ? -11.424 -5.413 27.269 1.00 98.31 184 ASP A N 1
ATOM 1439 C CA . ASP A 1 184 ? -11.616 -4.522 28.418 1.00 98.31 184 ASP A CA 1
ATOM 1440 C C . ASP A 1 184 ? -13.072 -4.579 28.928 1.00 98.31 184 ASP A C 1
ATOM 1442 O O . ASP A 1 184 ? -13.316 -4.680 30.131 1.00 98.31 184 ASP A O 1
ATOM 1446 N N . HIS A 1 185 ? -14.061 -4.596 28.027 1.00 98.44 185 HIS A N 1
ATOM 1447 C CA . HIS A 1 185 ? -15.469 -4.769 28.394 1.00 98.44 185 HIS A CA 1
ATOM 1448 C C . HIS A 1 185 ? -15.780 -6.161 28.951 1.00 98.44 185 HIS A C 1
ATOM 1450 O O . HIS A 1 185 ? -16.540 -6.271 29.911 1.00 98.44 185 HIS A O 1
ATOM 1456 N N . GLU A 1 186 ? -15.198 -7.220 28.389 1.00 98.56 186 GLU A N 1
ATOM 1457 C CA . GLU A 1 186 ? -15.324 -8.578 28.928 1.00 98.56 186 GLU A CA 1
ATOM 1458 C C . GLU A 1 186 ? -14.770 -8.651 30.356 1.00 98.56 186 GLU A C 1
ATOM 1460 O O . GLU A 1 186 ? -15.427 -9.212 31.233 1.00 98.56 186 GLU A O 1
ATOM 1465 N N . GLN A 1 187 ? -13.634 -7.999 30.624 1.00 98.50 187 GLN A N 1
ATOM 1466 C CA . GLN A 1 187 ? -13.076 -7.888 31.970 1.00 98.50 187 GLN A CA 1
ATOM 1467 C C . GLN A 1 187 ? -14.021 -7.141 32.922 1.00 98.50 187 GLN A C 1
ATOM 1469 O O . GLN A 1 187 ? -14.255 -7.612 34.033 1.00 98.50 187 GLN A O 1
ATOM 1474 N N . ILE A 1 188 ? -14.607 -6.018 32.492 1.00 98.44 188 ILE A N 1
ATOM 1475 C CA . ILE A 1 188 ? -15.594 -5.270 33.291 1.00 98.44 188 ILE A CA 1
ATOM 1476 C C . ILE A 1 188 ? -16.814 -6.142 33.608 1.00 98.44 188 ILE A C 1
ATOM 1478 O O . ILE A 1 188 ? -17.281 -6.150 34.744 1.00 98.44 188 ILE A O 1
ATOM 1482 N N . ILE A 1 189 ? -17.323 -6.904 32.635 1.00 98.44 189 ILE A N 1
ATOM 1483 C CA . ILE A 1 189 ? -18.458 -7.813 32.844 1.00 98.44 189 ILE A CA 1
ATOM 1484 C C . ILE A 1 189 ? -18.115 -8.879 33.886 1.00 98.44 189 ILE A C 1
ATOM 1486 O O . ILE A 1 189 ? -18.951 -9.183 34.734 1.00 98.44 189 ILE A O 1
ATOM 1490 N N . VAL A 1 190 ? -16.910 -9.452 33.832 1.00 98.56 190 VAL A N 1
ATOM 1491 C CA . VAL A 1 190 ? -16.460 -10.441 34.822 1.00 98.56 190 VAL A CA 1
ATOM 1492 C C . VAL A 1 190 ? -16.382 -9.818 36.216 1.00 98.56 190 VAL A C 1
ATOM 1494 O O . VAL A 1 190 ? -16.915 -10.407 37.153 1.00 98.56 190 VAL A O 1
ATOM 1497 N N . THR A 1 191 ? -15.805 -8.620 36.355 1.00 98.44 191 THR A N 1
ATOM 1498 C CA . THR A 1 191 ? -15.750 -7.908 37.643 1.00 98.44 191 THR A CA 1
ATOM 1499 C C . THR A 1 191 ? -17.151 -7.629 38.191 1.00 98.44 191 THR A C 1
ATOM 1501 O O . THR A 1 191 ? -17.449 -8.016 39.313 1.00 98.44 191 THR A O 1
ATOM 1504 N N . LEU A 1 192 ? -18.049 -7.062 37.377 1.00 98.38 192 LEU A N 1
ATOM 1505 C CA . LEU A 1 192 ? -19.421 -6.750 37.796 1.00 98.38 192 LEU A CA 1
ATOM 1506 C C . LEU A 1 192 ? -20.229 -7.997 38.172 1.00 98.38 192 LEU A C 1
ATOM 1508 O O . LEU A 1 192 ? -21.090 -7.933 39.045 1.00 98.38 192 LEU A O 1
ATOM 1512 N N . ARG A 1 193 ? -19.978 -9.135 37.515 1.00 98.00 193 ARG A N 1
ATOM 1513 C CA . ARG A 1 193 ? -20.573 -10.418 37.915 1.00 98.00 193 ARG A CA 1
ATOM 1514 C C . ARG A 1 193 ? -20.070 -10.856 39.287 1.00 98.00 193 ARG A C 1
ATOM 1516 O O . ARG A 1 193 ? -20.889 -11.262 40.101 1.00 98.00 193 ARG A O 1
ATOM 1523 N N . GLY A 1 194 ? -18.769 -10.721 39.544 1.00 98.31 194 GLY A N 1
ATOM 1524 C CA . GLY A 1 194 ? -18.182 -10.978 40.860 1.00 98.31 194 GLY A CA 1
ATOM 1525 C C . GLY A 1 194 ? -18.793 -10.097 41.952 1.00 98.31 194 GLY A C 1
ATOM 1526 O O . GLY A 1 194 ? -19.225 -10.619 42.975 1.00 98.31 194 GLY A O 1
ATOM 1527 N N . ASP A 1 195 ? -18.920 -8.791 41.703 1.00 98.31 195 ASP A N 1
ATOM 1528 C CA . ASP A 1 195 ? -19.544 -7.849 42.644 1.00 98.31 195 ASP A CA 1
ATOM 1529 C C . ASP A 1 195 ? -21.010 -8.212 42.919 1.00 98.31 195 ASP A C 1
ATOM 1531 O O . ASP A 1 195 ? -21.473 -8.180 44.057 1.00 98.31 195 ASP A O 1
ATOM 1535 N N . LEU A 1 196 ? -21.750 -8.594 41.876 1.00 98.44 196 LEU A N 1
ATOM 1536 C CA . LEU A 1 196 ? -23.145 -9.005 41.986 1.00 98.44 196 LEU A CA 1
ATOM 1537 C C . LEU A 1 196 ? -23.302 -10.290 42.805 1.00 98.44 196 LEU A C 1
ATOM 1539 O O . LEU A 1 196 ? -24.238 -10.389 43.600 1.00 98.44 196 LEU A O 1
ATOM 1543 N N . ASP A 1 197 ? -22.420 -11.268 42.615 1.00 98.25 197 ASP A N 1
ATOM 1544 C CA . ASP A 1 197 ? -22.448 -12.508 43.387 1.00 98.25 197 ASP A CA 1
ATOM 1545 C C . ASP A 1 197 ? -22.033 -12.260 44.848 1.00 98.25 197 ASP A C 1
ATOM 1547 O O . ASP A 1 197 ? -22.739 -12.713 45.748 1.00 98.25 197 ASP A O 1
ATOM 1551 N N . SER A 1 198 ? -21.018 -11.424 45.101 1.00 98.31 198 SER A N 1
ATOM 1552 C CA . SER A 1 198 ? -20.653 -10.966 46.455 1.00 98.31 198 SER A CA 1
ATOM 1553 C C . SER A 1 198 ? -21.829 -10.286 47.163 1.00 98.31 198 SER A C 1
ATOM 1555 O O . SER A 1 198 ? -22.160 -10.616 48.298 1.00 98.31 198 SER A O 1
ATOM 1557 N N . LEU A 1 199 ? -22.525 -9.369 46.484 1.00 98.06 199 LEU A N 1
ATOM 1558 C CA . LEU A 1 199 ? -23.650 -8.640 47.073 1.00 98.06 199 LEU A CA 1
ATOM 1559 C C . LEU A 1 199 ? -24.854 -9.555 47.354 1.00 98.06 199 LEU A C 1
ATOM 1561 O O . LEU A 1 199 ? -25.594 -9.352 48.319 1.00 98.06 199 LEU A O 1
ATOM 1565 N N . LYS A 1 200 ? -25.063 -10.589 46.529 1.00 98.06 200 LYS A N 1
ATOM 1566 C CA . LYS A 1 200 ? -26.067 -11.627 46.805 1.00 98.06 200 LYS A CA 1
ATOM 1567 C C . LYS A 1 200 ? -25.702 -12.456 48.032 1.00 98.06 200 LYS A C 1
ATOM 1569 O O . LYS A 1 200 ? -26.597 -12.772 48.815 1.00 98.06 200 LYS A O 1
ATOM 1574 N N . GLU A 1 201 ? -24.432 -12.821 48.188 1.00 97.94 201 GLU A N 1
ATOM 1575 C CA . GLU A 1 201 ? -23.944 -13.533 49.371 1.00 97.94 201 GLU A CA 1
ATOM 1576 C C . GLU A 1 201 ? -24.120 -12.684 50.634 1.00 97.94 201 GLU A C 1
ATOM 1578 O O . GLU A 1 201 ? -24.645 -13.185 51.629 1.00 97.94 201 GLU A O 1
ATOM 1583 N N . GLU A 1 202 ? -23.800 -11.389 50.579 1.00 97.75 202 GLU A N 1
ATOM 1584 C CA . GLU A 1 202 ? -24.041 -10.444 51.677 1.00 97.75 202 GLU A CA 1
ATOM 1585 C C . GLU A 1 202 ? -25.528 -10.338 52.036 1.00 97.75 202 GLU A C 1
ATOM 1587 O O . GLU A 1 202 ? -25.887 -10.388 53.213 1.00 97.75 202 GLU A O 1
ATOM 1592 N N . LEU A 1 203 ? -26.417 -10.247 51.041 1.00 97.56 203 LEU A N 1
ATOM 1593 C CA . LEU A 1 203 ? -27.865 -10.213 51.271 1.00 97.56 203 LEU A CA 1
ATOM 1594 C C . LEU A 1 203 ? -28.346 -11.512 51.926 1.00 97.56 203 LEU A C 1
ATOM 1596 O O . LEU A 1 203 ? -29.115 -11.473 52.889 1.00 97.56 203 LEU A O 1
ATOM 1600 N N . TYR A 1 204 ? -27.882 -12.662 51.432 1.00 97.69 204 TYR A N 1
ATOM 1601 C CA . TYR A 1 204 ? -28.199 -13.960 52.022 1.00 97.69 204 TYR A CA 1
ATOM 1602 C C . TYR A 1 204 ? -27.714 -14.048 53.474 1.00 97.69 204 TYR A C 1
ATOM 1604 O O . TYR A 1 204 ? -28.477 -14.460 54.350 1.00 97.69 204 TYR A O 1
ATOM 1612 N N . PHE A 1 205 ? -26.485 -13.604 53.742 1.00 97.94 205 PHE A N 1
ATOM 1613 C CA . PHE A 1 205 ? -25.908 -13.557 55.080 1.00 97.94 205 PHE A CA 1
ATOM 1614 C C . PHE A 1 205 ? -26.716 -12.653 56.015 1.00 97.94 205 PHE A C 1
ATOM 1616 O O . PHE A 1 205 ? -27.086 -13.079 57.106 1.00 97.94 205 PHE A O 1
ATOM 1623 N N . LEU A 1 206 ? -27.066 -11.442 55.576 1.00 97.94 206 LEU A N 1
ATOM 1624 C CA . LEU A 1 206 ? -27.830 -10.489 56.378 1.00 97.94 206 LEU A CA 1
ATOM 1625 C C . LEU A 1 206 ? -29.245 -10.995 56.677 1.00 97.94 206 LEU A C 1
ATOM 1627 O O . LEU A 1 206 ? -29.727 -10.856 57.799 1.00 97.94 206 LEU A O 1
ATOM 1631 N N . LYS A 1 207 ? -29.904 -11.619 55.692 1.00 97.62 207 LYS A N 1
ATOM 1632 C CA . LYS A 1 207 ? -31.228 -12.222 55.878 1.00 97.62 207 LYS A CA 1
ATOM 1633 C C . LYS A 1 207 ? -31.178 -13.364 56.890 1.00 97.62 207 LYS A C 1
ATOM 1635 O O . LYS A 1 207 ? -32.029 -13.415 57.773 1.00 97.62 207 LYS A O 1
ATOM 1640 N N . LYS A 1 208 ? -30.181 -14.245 56.774 1.00 97.75 208 LYS A N 1
ATOM 1641 C CA . LYS A 1 208 ? -29.971 -15.351 57.710 1.00 97.75 208 LYS A CA 1
ATOM 1642 C C . LYS A 1 208 ? -29.670 -14.837 59.121 1.00 97.75 208 LYS A C 1
ATOM 1644 O O . LYS A 1 208 ? -30.304 -15.289 60.064 1.00 97.75 208 LYS A O 1
ATOM 1649 N N . ASN A 1 209 ? -28.777 -13.857 59.260 1.00 97.44 209 ASN A N 1
ATOM 1650 C CA . ASN A 1 209 ? -28.455 -13.256 60.554 1.00 97.44 209 ASN A CA 1
ATOM 1651 C C . ASN A 1 209 ? -29.686 -12.599 61.195 1.00 97.44 209 ASN A C 1
ATOM 1653 O O . ASN A 1 209 ? -29.942 -12.792 62.376 1.00 97.44 209 ASN A O 1
ATOM 1657 N N . HIS A 1 210 ? -30.493 -11.873 60.415 1.00 97.31 210 HIS A N 1
ATOM 1658 C CA . HIS A 1 210 ? -31.737 -11.292 60.918 1.00 97.31 210 HIS A CA 1
ATOM 1659 C C . HIS A 1 210 ? -32.736 -12.362 61.383 1.00 97.31 210 HIS A C 1
ATOM 1661 O O . HIS A 1 210 ? -33.385 -12.191 62.412 1.00 97.31 210 HIS A O 1
ATOM 1667 N N . GLU A 1 211 ? -32.870 -13.465 60.644 1.00 96.94 211 GLU A N 1
ATOM 1668 C CA . GLU A 1 211 ? -33.733 -14.584 61.029 1.00 96.94 211 GLU A CA 1
ATOM 1669 C C . GLU A 1 211 ? -33.264 -15.234 62.340 1.00 96.94 211 GLU A C 1
ATOM 1671 O O . GLU A 1 211 ? -34.077 -15.415 63.248 1.00 96.94 211 GLU A O 1
ATOM 1676 N N . GLU A 1 212 ? -31.957 -15.474 62.482 1.00 95.94 212 GLU A N 1
ATOM 1677 C CA . GLU A 1 212 ? -31.333 -15.991 63.707 1.00 95.94 212 GLU A CA 1
ATOM 1678 C C . GLU A 1 212 ? -31.501 -15.029 64.898 1.00 95.94 212 GLU A C 1
ATOM 1680 O O . GLU A 1 212 ? -31.861 -15.460 65.993 1.00 95.94 212 GLU A O 1
ATOM 1685 N N . GLU A 1 213 ? -31.311 -13.720 64.708 1.00 95.62 213 GLU A N 1
ATOM 1686 C CA . GLU A 1 213 ? -31.526 -12.704 65.749 1.00 95.62 213 GLU A CA 1
ATOM 1687 C C . GLU A 1 213 ? -32.994 -12.629 66.186 1.00 95.62 213 GLU A C 1
ATOM 1689 O O . GLU A 1 213 ? -33.292 -12.556 67.380 1.00 95.62 213 GLU A O 1
ATOM 1694 N N . VAL A 1 214 ? -33.934 -12.674 65.236 1.00 95.81 214 VAL A N 1
ATOM 1695 C CA . VAL A 1 214 ? -35.372 -12.685 65.536 1.00 95.81 214 VAL A CA 1
ATOM 1696 C C . VAL A 1 214 ? -35.753 -13.953 66.294 1.00 95.81 214 VAL A C 1
ATOM 1698 O O . VAL A 1 214 ? -36.538 -13.879 67.242 1.00 95.81 214 VAL A O 1
ATOM 1701 N N . GLU A 1 215 ? -35.222 -15.109 65.902 1.00 94.75 215 GLU A N 1
ATOM 1702 C CA . GLU A 1 215 ? -35.442 -16.368 66.610 1.00 94.75 215 GLU A CA 1
ATOM 1703 C C . GLU A 1 215 ? -34.839 -16.332 68.020 1.00 94.75 215 GLU A C 1
ATOM 1705 O O . GLU A 1 215 ? -35.517 -16.705 68.978 1.00 94.75 215 GLU A O 1
ATOM 1710 N N . ALA A 1 216 ? -33.634 -15.780 68.184 1.00 93.75 216 ALA A N 1
ATOM 1711 C CA . ALA A 1 216 ? -32.999 -15.591 69.484 1.00 93.75 216 ALA A CA 1
ATOM 1712 C C . ALA A 1 216 ? -33.805 -14.652 70.397 1.00 93.75 216 ALA A C 1
ATOM 1714 O O . ALA A 1 216 ? -34.013 -14.972 71.567 1.00 93.75 216 ALA A O 1
ATOM 1715 N N . ILE A 1 217 ? -34.318 -13.529 69.880 1.00 91.75 217 ILE A N 1
ATOM 1716 C CA . ILE A 1 217 ? -35.173 -12.603 70.642 1.00 91.75 217 ILE A CA 1
ATOM 1717 C C . ILE A 1 217 ? -36.497 -13.274 71.011 1.00 91.75 217 ILE A C 1
ATOM 1719 O O . ILE A 1 217 ? -36.926 -13.180 72.159 1.00 91.75 217 ILE A O 1
ATOM 1723 N N . LYS A 1 218 ? -37.143 -13.986 70.080 1.00 90.31 218 LYS A N 1
ATOM 1724 C CA . LYS A 1 218 ? -38.363 -14.756 70.375 1.00 90.31 218 LYS A CA 1
ATOM 1725 C C . LYS A 1 218 ? -38.107 -15.818 71.440 1.00 90.31 218 LYS A C 1
ATOM 1727 O O . LYS A 1 218 ? -38.920 -15.963 72.347 1.00 90.31 218 LYS A O 1
ATOM 1732 N N . GLY A 1 219 ? -36.976 -16.517 71.360 1.00 90.12 219 GLY A N 1
ATOM 1733 C CA . GLY A 1 219 ? -36.525 -17.467 72.371 1.00 90.12 219 GLY A CA 1
ATOM 1734 C C . GLY A 1 219 ? -36.286 -16.796 73.722 1.00 90.12 219 GLY A C 1
ATOM 1735 O O . GLY A 1 219 ? -36.721 -17.319 74.743 1.00 90.12 219 GLY A O 1
ATOM 1736 N N . HIS A 1 220 ? -35.677 -15.607 73.740 1.00 88.25 220 HIS A N 1
ATOM 1737 C CA . HIS A 1 220 ? -35.478 -14.828 74.959 1.00 88.25 220 HIS A CA 1
ATOM 1738 C C . HIS A 1 220 ? -36.806 -14.371 75.571 1.00 88.25 220 HIS A C 1
ATOM 1740 O O . HIS A 1 220 ? -36.984 -14.531 76.769 1.00 88.25 220 HIS A O 1
ATOM 1746 N N . ILE A 1 221 ? -37.765 -13.899 74.768 1.00 84.81 221 ILE A N 1
ATOM 1747 C CA . ILE A 1 221 ? -39.124 -13.547 75.219 1.00 84.81 221 ILE A CA 1
ATOM 1748 C C . ILE A 1 221 ? -39.881 -14.787 75.723 1.00 84.81 221 ILE A C 1
ATOM 1750 O O . ILE A 1 221 ? -40.628 -14.699 76.689 1.00 84.81 221 ILE A O 1
ATOM 1754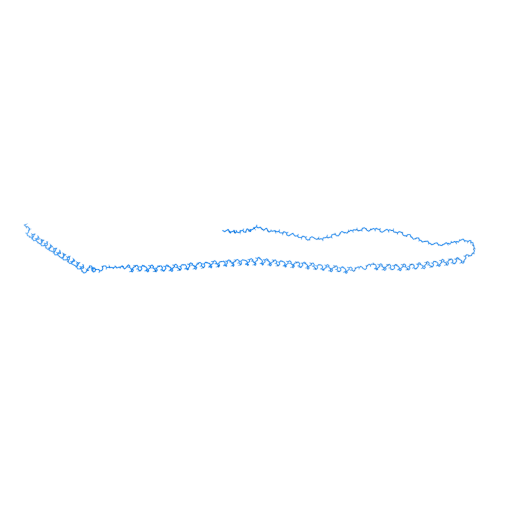 N N . ALA A 1 222 ? -39.705 -15.950 75.091 1.00 82.38 222 ALA A N 1
ATOM 1755 C CA . ALA A 1 222 ? -40.342 -17.189 75.533 1.00 82.38 222 ALA A CA 1
ATOM 1756 C C . ALA A 1 222 ? -39.724 -17.736 76.833 1.00 82.38 222 ALA A C 1
ATOM 1758 O O . ALA A 1 222 ? -40.448 -18.240 77.687 1.00 82.38 222 ALA A O 1
ATOM 1759 N N . ALA A 1 223 ? -38.400 -17.635 76.995 1.00 79.38 223 ALA A N 1
ATOM 1760 C CA . ALA A 1 223 ? -37.679 -18.054 78.198 1.00 79.38 223 ALA A CA 1
ATOM 1761 C C . ALA A 1 223 ? -37.875 -17.069 79.358 1.00 79.38 223 ALA A C 1
ATOM 1763 O O . ALA A 1 223 ? -38.054 -17.472 80.506 1.00 79.38 223 ALA A O 1
ATOM 1764 N N . GLN A 1 224 ? -37.893 -15.772 79.056 1.00 68.75 224 GLN A N 1
ATOM 1765 C CA . GLN A 1 224 ? -38.365 -14.719 79.937 1.00 68.75 224 GLN A CA 1
ATOM 1766 C C . GLN A 1 224 ? -39.890 -14.709 79.864 1.00 68.75 224 GLN A C 1
ATOM 1768 O O . GLN A 1 224 ? -40.490 -13.756 79.377 1.00 68.75 224 GLN A O 1
ATOM 1773 N N . THR A 1 225 ? -40.530 -15.780 80.341 1.00 58.97 225 THR A N 1
ATOM 1774 C CA . THR A 1 225 ? -41.961 -15.770 80.632 1.00 58.97 225 THR A CA 1
ATOM 1775 C C . THR A 1 225 ? -42.217 -14.583 81.549 1.00 58.97 225 THR A C 1
ATOM 1777 O O . THR A 1 225 ? -41.990 -14.653 82.760 1.00 58.97 225 THR A O 1
ATOM 1780 N N . VAL A 1 226 ? -42.635 -13.460 80.970 1.00 53.38 226 VAL A N 1
ATOM 1781 C CA . VAL A 1 226 ? -43.180 -12.344 81.718 1.00 53.38 226 VAL A CA 1
ATOM 1782 C C . VAL A 1 226 ? -44.501 -12.879 82.242 1.00 53.38 226 VAL A C 1
ATOM 1784 O O . VAL A 1 226 ? -45.542 -12.776 81.598 1.00 53.38 226 VAL A O 1
ATOM 1787 N N . ASN A 1 227 ? -44.427 -13.543 83.393 1.00 49.88 227 ASN A N 1
ATOM 1788 C CA . ASN A 1 227 ? -45.559 -13.839 84.240 1.00 49.88 227 ASN A CA 1
ATOM 1789 C C . ASN A 1 227 ? -46.059 -12.477 84.726 1.00 49.88 227 ASN A C 1
ATOM 1791 O O . ASN A 1 227 ? -45.737 -12.029 85.824 1.00 49.88 227 ASN A O 1
ATOM 1795 N N . VAL A 1 228 ? -46.767 -11.761 83.848 1.00 54.53 228 VAL A N 1
ATOM 1796 C CA . VAL A 1 228 ? -47.627 -10.662 84.255 1.00 54.53 228 VAL A CA 1
ATOM 1797 C C . VAL A 1 228 ? -48.787 -11.347 84.959 1.00 54.53 228 VAL A C 1
ATOM 1799 O O . VAL A 1 228 ? -49.856 -11.559 84.392 1.00 54.53 228 VAL A O 1
ATOM 1802 N N . GLU A 1 229 ? -48.561 -11.717 86.216 1.00 48.38 229 GLU A N 1
ATOM 1803 C CA . GLU A 1 229 ? -49.622 -11.669 87.202 1.00 48.38 229 GLU A CA 1
ATOM 1804 C C . GLU A 1 229 ? -50.074 -10.209 87.219 1.00 48.38 229 GLU A C 1
ATOM 1806 O O . GLU A 1 229 ? -49.594 -9.374 87.981 1.00 48.38 229 GLU A O 1
ATOM 1811 N N . VAL A 1 230 ? -50.970 -9.868 86.286 1.00 53.25 230 VAL A N 1
ATOM 1812 C CA . VAL A 1 230 ? -51.922 -8.802 86.535 1.00 53.25 230 VAL A CA 1
ATOM 1813 C C . VAL A 1 230 ? -52.570 -9.275 87.813 1.00 53.25 230 VAL A C 1
ATOM 1815 O O . VAL A 1 230 ? -53.262 -10.297 87.785 1.00 53.25 230 VAL A O 1
ATOM 1818 N N . ASP A 1 231 ? -52.273 -8.591 88.912 1.00 50.22 231 ASP A N 1
ATOM 1819 C CA . ASP A 1 231 ? -52.977 -8.705 90.177 1.00 50.22 231 ASP A CA 1
ATOM 1820 C C . ASP A 1 231 ? -54.449 -8.361 89.916 1.00 50.22 231 ASP A C 1
ATOM 1822 O O . ASP A 1 231 ? -54.964 -7.282 90.178 1.00 50.22 231 ASP A O 1
ATOM 1826 N N . SER A 1 232 ? -55.125 -9.313 89.288 1.00 47.00 232 SER A N 1
ATOM 1827 C CA . SER A 1 232 ? -56.561 -9.449 89.177 1.00 47.00 232 SER A CA 1
ATOM 1828 C C . SER A 1 232 ? -57.034 -10.178 90.434 1.00 47.00 232 SER A C 1
ATOM 1830 O O . SER A 1 232 ? -58.004 -10.940 90.399 1.00 47.00 232 SER A O 1
ATOM 1832 N N . GLY A 1 233 ? -56.326 -9.982 91.554 1.00 48.31 233 GLY A N 1
ATOM 1833 C CA . GLY A 1 233 ? -56.805 -10.246 92.887 1.00 48.31 233 GLY A CA 1
ATOM 1834 C C . GLY A 1 233 ? -58.052 -9.408 93.116 1.00 48.31 233 GLY A C 1
ATOM 1835 O O . GLY A 1 233 ? -57.992 -8.272 93.555 1.00 48.31 233 GLY A O 1
ATOM 1836 N N . ARG A 1 234 ? -59.199 -9.997 92.768 1.00 56.03 234 ARG A N 1
ATOM 1837 C CA . ARG A 1 234 ? -60.521 -9.753 93.351 1.00 56.03 234 ARG A CA 1
ATOM 1838 C C . ARG A 1 234 ? -60.837 -8.292 93.706 1.00 56.03 234 ARG A C 1
ATOM 1840 O O . ARG A 1 234 ? -60.607 -7.845 94.823 1.00 56.03 234 ARG A O 1
ATOM 1847 N N . GLY A 1 235 ? -61.598 -7.662 92.815 1.00 55.19 235 GLY A N 1
ATOM 1848 C CA . GLY A 1 235 ? -62.546 -6.614 93.189 1.00 55.19 235 GLY A CA 1
ATOM 1849 C C . GLY A 1 235 ? -62.007 -5.201 93.033 1.00 55.19 235 GLY A C 1
ATOM 1850 O O . GLY A 1 235 ? -61.645 -4.555 94.012 1.00 55.19 235 GLY A O 1
ATOM 1851 N N . GLY A 1 236 ? -62.073 -4.674 91.805 1.00 60.16 236 GLY A N 1
ATOM 1852 C CA . GLY A 1 236 ? -62.176 -3.223 91.635 1.00 60.16 236 GLY A CA 1
ATOM 1853 C C . GLY A 1 236 ? -63.320 -2.691 92.515 1.00 60.16 236 GLY A C 1
ATOM 1854 O O . GLY A 1 236 ? -64.304 -3.415 92.706 1.00 60.16 236 GLY A O 1
ATOM 1855 N N . PRO A 1 237 ? -63.188 -1.487 93.102 1.00 64.69 237 PRO A N 1
ATOM 1856 C CA . PRO A 1 237 ? -64.122 -0.990 94.105 1.00 64.69 237 PRO A CA 1
ATOM 1857 C C . PRO A 1 237 ? -65.537 -1.054 93.543 1.00 64.69 237 PRO A C 1
ATOM 1859 O O . PRO A 1 237 ? -65.800 -0.497 92.477 1.00 64.69 237 PRO A O 1
ATOM 1862 N N . ASP A 1 238 ? -66.408 -1.791 94.236 1.00 70.44 238 ASP A N 1
ATOM 1863 C CA . ASP A 1 238 ? -67.788 -2.019 93.829 1.00 70.44 238 ASP A CA 1
ATOM 1864 C C . ASP A 1 238 ? -68.453 -0.673 93.525 1.00 70.44 238 ASP A C 1
ATOM 1866 O O . ASP A 1 238 ? -68.774 0.119 94.416 1.00 70.44 238 ASP A O 1
ATOM 1870 N N . LEU A 1 239 ? -68.613 -0.397 92.232 1.00 74.81 239 LEU A N 1
ATOM 1871 C CA . LEU A 1 239 ? -69.206 0.836 91.734 1.00 74.81 239 LEU A CA 1
ATOM 1872 C C . LEU A 1 239 ? -70.632 1.001 92.285 1.00 74.81 239 LEU A C 1
ATOM 1874 O O . LEU A 1 239 ? -71.095 2.128 92.454 1.00 74.81 239 LEU A O 1
ATOM 1878 N N . GLY A 1 240 ? -71.293 -0.112 92.634 1.00 79.50 240 GLY A N 1
ATOM 1879 C CA . GLY A 1 240 ? -72.572 -0.131 93.336 1.00 79.50 240 GLY A CA 1
ATOM 1880 C C . GLY A 1 240 ? -72.508 0.567 94.695 1.00 79.50 240 GLY A C 1
ATOM 1881 O O . GLY A 1 240 ? -73.310 1.466 94.952 1.00 79.50 240 GLY A O 1
ATOM 1882 N N . SER A 1 241 ? -71.522 0.227 95.528 1.00 78.44 241 SER A N 1
ATOM 1883 C CA . SER A 1 241 ? -71.260 0.885 96.816 1.00 78.44 241 SER A CA 1
ATOM 1884 C C . SER A 1 241 ? -70.982 2.386 96.666 1.00 78.44 241 SER A C 1
ATOM 1886 O O . SER A 1 241 ? -71.585 3.206 97.364 1.00 78.44 241 SER A O 1
ATOM 1888 N N . VAL A 1 242 ? -70.150 2.779 95.695 1.00 82.88 242 VAL A N 1
ATOM 1889 C CA . VAL A 1 242 ? -69.834 4.199 95.446 1.00 82.88 242 VAL A CA 1
ATOM 1890 C C . VAL A 1 242 ? -71.075 4.975 94.988 1.00 82.88 242 VAL A C 1
ATOM 1892 O O . VAL A 1 242 ? -71.330 6.080 95.471 1.00 82.88 242 VAL A O 1
ATOM 1895 N N . MET A 1 243 ? -71.902 4.396 94.113 1.00 82.81 243 MET A N 1
ATOM 1896 C CA . MET A 1 243 ? -73.156 5.025 93.688 1.00 82.81 243 MET A CA 1
ATOM 1897 C C . MET A 1 243 ? -74.214 5.077 94.800 1.00 82.81 243 MET A C 1
ATOM 1899 O O . MET A 1 243 ? -74.994 6.030 94.852 1.00 82.81 243 MET A O 1
ATOM 1903 N N . ALA A 1 244 ? -74.256 4.090 95.699 1.00 84.62 244 ALA A N 1
ATOM 1904 C CA . ALA A 1 244 ? -75.144 4.102 96.861 1.00 84.62 244 ALA A CA 1
ATOM 1905 C C . ALA A 1 244 ? -74.742 5.192 97.870 1.00 84.62 244 ALA A C 1
ATOM 1907 O O . ALA A 1 244 ? -75.600 5.940 98.343 1.00 84.62 244 ALA A O 1
ATOM 1908 N N . ALA A 1 245 ? -73.440 5.348 98.131 1.00 85.56 245 ALA A N 1
ATOM 1909 C CA . ALA A 1 245 ? -72.914 6.421 98.970 1.00 85.56 245 ALA A CA 1
ATOM 1910 C C . ALA A 1 245 ? -73.216 7.810 98.380 1.00 85.56 245 ALA A C 1
ATOM 1912 O O . ALA A 1 245 ? -73.638 8.710 99.109 1.00 85.56 245 ALA A O 1
ATOM 1913 N N . LEU A 1 246 ? -73.080 7.973 97.057 1.00 87.94 246 LEU A N 1
ATOM 1914 C CA . LEU A 1 246 ? -73.427 9.220 96.374 1.00 87.94 246 LEU A CA 1
ATOM 1915 C C . LEU A 1 246 ? -74.922 9.549 96.528 1.00 87.94 246 LEU A C 1
ATOM 1917 O O . LEU A 1 246 ? -75.270 10.683 96.856 1.00 87.94 246 LEU A O 1
ATOM 1921 N N . ARG A 1 247 ? -75.814 8.560 96.356 1.00 89.62 247 ARG A N 1
ATOM 1922 C CA . ARG A 1 247 ? -77.261 8.747 96.578 1.00 89.62 247 ARG A CA 1
ATOM 1923 C C . ARG A 1 247 ? -77.574 9.184 98.006 1.00 89.62 247 ARG A C 1
ATOM 1925 O O . ARG A 1 247 ? -78.312 10.148 98.180 1.00 89.62 247 ARG A O 1
ATOM 1932 N N . SER A 1 248 ? -76.984 8.525 99.002 1.00 89.62 248 SER A N 1
ATOM 1933 C CA . SER A 1 248 ? -77.199 8.862 100.414 1.00 89.62 248 SER A CA 1
ATOM 1934 C C . SER A 1 248 ? -76.753 10.294 100.745 1.00 89.62 248 SER A C 1
ATOM 1936 O O . SER A 1 248 ? -77.446 11.004 101.474 1.00 89.62 248 SER A O 1
ATOM 1938 N N . GLN A 1 249 ? -75.647 10.768 100.158 1.00 91.44 249 GLN A N 1
ATOM 1939 C CA . GLN A 1 249 ? -75.220 12.159 100.331 1.00 91.44 249 GLN A CA 1
ATOM 1940 C C . GLN A 1 249 ? -76.213 13.160 99.731 1.00 91.44 249 GLN A C 1
ATOM 1942 O O . GLN A 1 249 ? -76.536 14.156 100.380 1.00 91.44 249 GLN A O 1
ATOM 1947 N N . TYR A 1 250 ? -76.726 12.903 98.525 1.00 90.50 250 TYR A N 1
ATOM 1948 C CA . TYR A 1 250 ? -77.722 13.781 97.907 1.00 90.50 250 TYR A CA 1
ATOM 1949 C C . TYR A 1 250 ? -79.041 13.798 98.681 1.00 90.50 250 TYR A C 1
ATOM 1951 O O . TYR A 1 250 ? -79.606 14.869 98.887 1.00 90.50 250 TYR A O 1
ATOM 1959 N N . GLU A 1 251 ? -79.500 12.647 99.168 1.00 90.12 251 GLU A N 1
ATOM 1960 C CA . GLU A 1 251 ? -80.697 12.555 100.007 1.00 90.12 251 GLU A CA 1
ATOM 1961 C C . GLU A 1 251 ? -80.532 13.353 101.312 1.00 90.12 251 GLU A C 1
ATOM 1963 O O . GLU A 1 251 ? -81.412 14.130 101.683 1.00 90.12 251 GLU A O 1
ATOM 1968 N N . GLY A 1 252 ? -79.357 13.278 101.947 1.00 90.94 252 GLY A N 1
ATOM 1969 C CA . GLY A 1 252 ? -79.035 14.088 103.123 1.00 90.94 252 GLY A CA 1
ATOM 1970 C C . GLY A 1 252 ? -79.000 15.598 102.848 1.00 90.94 252 GLY A C 1
ATOM 1971 O O . GLY A 1 252 ? -79.421 16.388 103.694 1.00 90.94 252 GLY A O 1
ATOM 1972 N N . ILE A 1 253 ? -78.527 16.023 101.672 1.00 91.81 253 ILE A N 1
ATOM 1973 C CA . ILE A 1 253 ? -78.549 17.438 101.261 1.00 91.81 253 ILE A CA 1
ATOM 1974 C C . ILE A 1 253 ? -79.988 17.910 101.028 1.00 91.81 253 ILE A C 1
ATOM 1976 O O . ILE A 1 253 ? -80.352 18.994 101.482 1.00 91.81 253 ILE A O 1
ATOM 1980 N N . VAL A 1 254 ? -80.814 17.101 100.361 1.00 90.38 254 VAL A N 1
ATOM 1981 C CA . VAL A 1 254 ? -82.229 17.417 100.114 1.00 90.38 254 VAL A CA 1
ATOM 1982 C C . VAL A 1 254 ? -82.998 17.532 101.428 1.00 90.38 254 VAL A C 1
ATOM 1984 O O . VAL A 1 254 ? -83.736 18.499 101.608 1.00 90.38 254 VAL A O 1
ATOM 1987 N N . GLN A 1 255 ? -82.776 16.614 102.372 1.00 90.38 255 GLN A N 1
ATOM 1988 C CA . GLN A 1 255 ? -83.423 16.665 103.681 1.00 90.38 255 GLN A CA 1
ATOM 1989 C C . GLN A 1 255 ? -83.012 17.915 104.468 1.00 90.38 255 GLN A C 1
ATOM 1991 O O . GLN A 1 255 ? -83.872 18.634 104.965 1.00 90.38 255 GLN A O 1
ATOM 1996 N N . LYS A 1 256 ? -81.714 18.250 104.500 1.00 91.94 256 LYS A N 1
ATOM 1997 C CA . LYS A 1 256 ? -81.239 19.490 105.138 1.00 91.94 256 LYS A CA 1
ATOM 1998 C C . LYS A 1 256 ? -81.827 20.742 104.493 1.00 91.94 256 LYS A C 1
ATOM 2000 O O . LYS A 1 256 ? -82.157 21.683 105.204 1.00 91.94 256 LYS A O 1
ATOM 2005 N N . ASN A 1 257 ? -81.953 20.767 103.167 1.00 90.81 257 ASN A N 1
ATOM 2006 C CA . ASN A 1 257 ? -82.565 21.889 102.459 1.00 90.81 257 ASN A CA 1
ATOM 2007 C C . ASN A 1 257 ? -84.052 22.020 102.827 1.00 90.81 257 ASN A C 1
ATOM 2009 O O . ASN A 1 257 ? -84.512 23.116 103.132 1.00 90.81 257 ASN A O 1
ATOM 2013 N N . LYS A 1 258 ? -84.777 20.897 102.901 1.00 92.06 258 LYS A N 1
ATOM 2014 C CA . LYS A 1 258 ? -86.168 20.871 103.361 1.00 92.06 258 LYS A CA 1
ATOM 2015 C C . LYS A 1 258 ? -86.304 21.409 104.788 1.00 92.06 258 LYS A C 1
ATOM 2017 O O . LYS A 1 258 ? -87.100 22.316 105.007 1.00 92.06 258 LYS A O 1
ATOM 2022 N N . ASP A 1 259 ? -85.486 20.929 105.722 1.00 91.88 259 ASP A N 1
ATOM 2023 C CA . ASP A 1 259 ? -85.516 21.383 107.117 1.00 91.88 259 ASP A CA 1
ATOM 2024 C C . ASP A 1 259 ? -85.158 22.880 107.229 1.00 91.88 259 ASP A C 1
ATOM 2026 O O . ASP A 1 259 ? -85.768 23.622 107.997 1.00 91.88 259 ASP A O 1
ATOM 2030 N N . GLN A 1 260 ? -84.195 23.360 106.433 1.00 90.50 260 GLN A N 1
ATOM 2031 C CA . GLN A 1 260 ? -83.841 24.782 106.363 1.00 90.50 260 GLN A CA 1
ATOM 2032 C C . GLN A 1 260 ? -84.968 25.635 105.774 1.00 90.50 260 GLN A C 1
ATOM 2034 O O . GLN A 1 260 ? -85.213 26.736 106.267 1.00 90.50 260 GLN A O 1
ATOM 2039 N N . ALA A 1 261 ? -85.669 25.142 104.752 1.00 88.81 261 ALA A N 1
ATOM 2040 C CA . ALA A 1 261 ? -86.834 25.812 104.190 1.00 88.81 261 ALA A CA 1
ATOM 2041 C C . ALA A 1 261 ? -87.972 25.880 105.217 1.00 88.81 261 ALA A C 1
ATOM 2043 O O . ALA A 1 261 ? -88.557 26.945 105.400 1.00 88.81 261 ALA A O 1
ATOM 2044 N N . GLU A 1 262 ? -88.245 24.793 105.941 1.00 88.31 262 GLU A N 1
ATOM 2045 C CA . GLU A 1 262 ? -89.238 24.760 107.021 1.00 88.31 262 GLU A CA 1
ATOM 2046 C C . GLU A 1 262 ? -88.878 25.731 108.155 1.00 88.31 262 GLU A C 1
ATOM 2048 O O . GLU A 1 262 ? -89.721 26.521 108.578 1.00 88.31 262 GLU A O 1
ATOM 2053 N N . GLN A 1 263 ? -87.617 25.764 108.595 1.00 88.75 263 GLN A N 1
ATOM 2054 C CA . GLN A 1 263 ? -87.141 26.737 109.586 1.00 88.75 263 GLN A CA 1
ATOM 2055 C C . GLN A 1 263 ? -87.246 28.180 109.081 1.00 88.75 263 GLN A C 1
ATOM 2057 O O . GLN A 1 263 ? -87.624 29.076 109.837 1.00 88.75 263 GLN A O 1
ATOM 2062 N N . TRP A 1 264 ? -86.941 28.422 107.805 1.00 89.44 264 TRP A N 1
ATOM 2063 C CA . TRP A 1 264 ? -87.097 29.735 107.186 1.00 89.44 264 TRP A CA 1
ATOM 2064 C C . TRP A 1 264 ? -88.569 30.164 107.141 1.00 89.44 264 TRP A C 1
ATOM 2066 O O . TRP A 1 264 ? -88.883 31.302 107.494 1.00 89.44 264 TRP A O 1
ATOM 2076 N N . TYR A 1 265 ? -89.479 29.247 106.796 1.00 87.75 265 TYR A N 1
ATOM 2077 C CA . TYR A 1 265 ? -90.923 29.478 106.836 1.00 87.75 265 TYR A CA 1
ATOM 2078 C C . TYR A 1 265 ? -91.416 29.771 108.252 1.00 87.75 265 TYR A C 1
ATOM 2080 O O . TYR A 1 265 ? -92.133 30.750 108.443 1.00 87.75 265 TYR A O 1
ATOM 2088 N N . LEU A 1 266 ? -91.002 28.984 109.249 1.00 87.19 266 LEU A N 1
ATOM 2089 C CA . LEU A 1 266 ? -91.353 29.215 110.652 1.00 87.19 266 LEU A CA 1
ATOM 2090 C C . LEU A 1 266 ? -90.858 30.579 111.134 1.00 87.19 266 LEU A C 1
ATOM 2092 O O . LEU A 1 266 ? -91.632 31.335 111.713 1.00 87.19 266 LEU A O 1
ATOM 2096 N N . LYS A 1 267 ? -89.611 30.944 110.818 1.00 87.69 267 LYS A N 1
ATOM 2097 C CA . LYS A 1 267 ? -89.048 32.257 111.156 1.00 87.69 267 LYS A CA 1
ATOM 2098 C C . LYS A 1 267 ? -89.805 33.399 110.474 1.00 87.69 267 LYS A C 1
ATOM 2100 O O . LYS A 1 267 ? -89.997 34.456 111.071 1.00 87.69 267 LYS A O 1
ATOM 2105 N N . LYS A 1 268 ? -90.251 33.213 109.226 1.00 85.19 268 LYS A N 1
ATOM 2106 C CA . LYS A 1 268 ? -91.057 34.218 108.521 1.00 85.19 268 LYS A CA 1
ATOM 2107 C C . LYS A 1 268 ? -92.465 34.327 109.106 1.00 85.19 268 LYS A C 1
ATOM 2109 O O . LYS A 1 268 ? -92.971 35.439 109.220 1.00 85.19 268 LYS A O 1
ATOM 2114 N N . LEU A 1 269 ? -93.067 33.210 109.507 1.00 84.38 269 LEU A N 1
ATOM 2115 C CA . LEU A 1 269 ? -94.373 33.172 110.160 1.00 84.38 269 LEU A CA 1
ATOM 2116 C C . LEU A 1 269 ? -94.316 33.811 111.553 1.00 84.38 269 LEU A C 1
ATOM 2118 O O . LEU A 1 269 ? -95.204 34.581 111.896 1.00 84.38 269 LEU A O 1
ATOM 2122 N N . GLU A 1 270 ? -93.242 33.583 112.311 1.00 83.62 270 GLU A N 1
ATOM 2123 C CA . GLU A 1 270 ? -92.971 34.267 113.580 1.00 83.62 270 GLU A CA 1
ATOM 2124 C C . GLU A 1 270 ? -92.772 35.778 113.382 1.00 83.62 270 GLU A C 1
ATOM 2126 O O . GLU A 1 270 ? -93.346 36.572 114.122 1.00 83.62 270 GLU A O 1
ATOM 2131 N N . ALA A 1 271 ? -92.031 36.195 112.349 1.00 82.38 271 ALA A N 1
ATOM 2132 C CA . ALA A 1 271 ? -91.871 37.610 112.019 1.00 82.38 271 ALA A CA 1
ATOM 2133 C C . ALA A 1 271 ? -93.211 38.277 111.659 1.00 82.38 271 ALA A C 1
ATOM 2135 O O . ALA A 1 271 ? -93.506 39.349 112.175 1.00 82.38 271 ALA A O 1
ATOM 2136 N N . VAL A 1 272 ? -94.049 37.626 110.843 1.00 81.75 272 VAL A N 1
ATOM 2137 C CA . VAL A 1 272 ? -95.405 38.118 110.528 1.00 81.75 272 VAL A CA 1
ATOM 2138 C C . VAL A 1 272 ? -96.290 38.120 111.776 1.00 81.75 272 VAL A C 1
ATOM 2140 O O . VAL A 1 272 ? -97.045 39.058 111.995 1.00 81.75 272 VAL A O 1
ATOM 2143 N N . GLN A 1 273 ? -96.188 37.110 112.641 1.00 78.44 273 GLN A N 1
ATOM 2144 C CA . GLN A 1 273 ? -96.927 37.060 113.901 1.00 78.44 273 GLN A CA 1
ATOM 2145 C C . GLN A 1 273 ? -96.516 38.187 114.858 1.00 78.44 273 GLN A C 1
ATOM 2147 O O . GLN A 1 273 ? -97.373 38.703 115.578 1.00 78.44 273 GLN A O 1
ATOM 2152 N N . ASN A 1 274 ? -95.236 38.564 114.877 1.00 77.31 274 ASN A N 1
ATOM 2153 C CA . ASN A 1 274 ? -94.736 39.703 115.639 1.00 77.31 274 ASN A CA 1
ATOM 2154 C C . ASN A 1 274 ? -95.182 41.032 115.020 1.00 77.31 274 ASN A C 1
ATOM 2156 O O . ASN A 1 274 ? -95.638 41.887 115.762 1.00 77.31 274 ASN A O 1
ATOM 2160 N N . GLU A 1 275 ? -95.183 41.172 113.693 1.00 77.81 275 GLU A N 1
ATOM 2161 C CA . GLU A 1 275 ? -95.719 42.357 113.002 1.00 77.81 275 GLU A CA 1
ATOM 2162 C C . GLU A 1 275 ? -97.234 42.521 113.240 1.00 77.81 275 GLU A C 1
ATOM 2164 O O . GLU A 1 275 ? -97.716 43.621 113.488 1.00 77.81 275 GLU A O 1
ATOM 2169 N N . VAL A 1 276 ? -97.998 41.422 113.272 1.00 74.00 276 VAL A N 1
ATOM 2170 C CA . VAL A 1 276 ? -99.424 41.433 113.648 1.00 74.00 276 VAL A CA 1
ATOM 2171 C C . VAL A 1 276 ? -99.615 41.799 115.125 1.00 74.00 276 VAL A C 1
ATOM 2173 O O . VAL A 1 276 ? -100.568 42.501 115.453 1.00 74.00 276 VAL A O 1
ATOM 2176 N N . LYS A 1 277 ? -98.731 41.355 116.030 1.00 69.94 277 LYS A N 1
ATOM 2177 C CA . LYS A 1 277 ? -98.763 41.763 117.447 1.00 69.94 277 LYS A CA 1
ATOM 2178 C C . LYS A 1 277 ? -98.412 43.241 117.613 1.00 69.94 277 LYS A C 1
ATOM 2180 O O . LYS A 1 277 ? -99.134 43.932 118.314 1.00 69.94 277 LYS A O 1
ATOM 2185 N N . GLU A 1 278 ? -97.386 43.725 116.923 1.00 67.44 278 GLU A N 1
ATOM 2186 C CA . GLU A 1 278 ? -96.956 45.127 116.929 1.00 67.44 278 GLU A CA 1
ATOM 2187 C C . GLU A 1 278 ? -98.030 46.037 116.308 1.00 67.44 278 GLU A C 1
ATOM 2189 O O . GLU A 1 278 ? -98.350 47.086 116.858 1.00 67.44 278 GLU A O 1
ATOM 2194 N N . SER A 1 279 ? -98.700 45.590 115.241 1.00 65.81 279 SER A N 1
ATOM 2195 C CA . SER A 1 279 ? -99.870 46.269 114.667 1.00 65.81 279 SER A CA 1
ATOM 2196 C C . SER A 1 279 ? -101.075 46.284 115.622 1.00 65.81 279 SER A C 1
ATOM 2198 O O . SER A 1 279 ? -101.800 47.277 115.682 1.00 65.81 279 SER A O 1
ATOM 2200 N N . ASN A 1 280 ? -101.284 45.225 116.411 1.00 59.97 280 ASN A N 1
ATOM 2201 C CA . ASN A 1 280 ? -102.354 45.163 117.413 1.00 59.97 280 ASN A CA 1
ATOM 2202 C C . ASN A 1 280 ? -102.030 46.009 118.665 1.00 59.97 280 ASN A C 1
ATOM 2204 O O . ASN A 1 280 ? -102.914 46.659 119.218 1.00 59.97 280 ASN A O 1
ATOM 2208 N N . GLU A 1 281 ? -100.762 46.080 119.077 1.00 61.66 281 GLU A N 1
ATOM 2209 C CA . GLU A 1 281 ? -100.294 46.983 120.137 1.00 61.66 281 GLU A CA 1
ATOM 2210 C C . GLU A 1 281 ? -100.367 48.456 119.700 1.00 61.66 281 GLU A C 1
ATOM 2212 O O . GLU A 1 281 ? -100.832 49.294 120.474 1.00 61.66 281 GLU A O 1
ATOM 2217 N N . ALA A 1 282 ? -100.057 48.765 118.435 1.00 60.56 282 ALA A N 1
ATOM 2218 C CA . ALA A 1 282 ? -100.236 50.097 117.854 1.00 60.56 282 ALA A CA 1
ATOM 2219 C C . ALA A 1 282 ? -101.713 50.539 117.779 1.00 60.56 282 ALA A C 1
ATOM 2221 O O . ALA A 1 282 ? -102.002 51.730 117.856 1.00 60.56 282 ALA A O 1
ATOM 2222 N N . LEU A 1 283 ? -102.665 49.602 117.691 1.00 58.44 283 LEU A N 1
ATOM 2223 C CA . LEU A 1 283 ? -104.106 49.895 117.744 1.00 58.44 283 LEU A CA 1
ATOM 2224 C C . LEU A 1 283 ? -104.652 50.057 119.174 1.00 58.44 283 LEU A C 1
ATOM 2226 O O . LEU A 1 283 ? -105.763 50.555 119.347 1.00 58.44 283 LEU A O 1
ATOM 2230 N N . ARG A 1 284 ? -103.896 49.655 120.204 1.00 56.12 284 ARG A N 1
ATOM 2231 C CA . ARG A 1 284 ? -104.307 49.753 121.618 1.00 56.12 284 ARG A CA 1
ATOM 2232 C C . ARG A 1 284 ? -103.626 50.875 122.398 1.00 56.12 284 ARG A C 1
ATOM 2234 O O . ARG A 1 284 ? -103.993 51.105 123.549 1.00 56.12 284 ARG A O 1
ATOM 2241 N N . GLY A 1 285 ? -102.677 51.576 121.787 1.00 57.78 285 GLY A N 1
ATOM 2242 C CA . GLY A 1 285 ? -101.949 52.676 122.405 1.00 57.78 285 GLY A CA 1
ATOM 2243 C C . GLY A 1 285 ? -101.862 53.889 121.493 1.00 57.78 285 GLY A C 1
ATOM 2244 O O . GLY A 1 285 ? -100.828 54.118 120.878 1.00 57.78 285 GLY A O 1
ATOM 2245 N N . GLY A 1 286 ? -102.912 54.703 121.445 1.00 36.56 286 GLY A N 1
ATOM 2246 C CA . GLY A 1 286 ? -102.762 56.077 120.978 1.00 36.56 286 GLY A CA 1
ATOM 2247 C C . GLY A 1 286 ? -104.074 56.767 120.629 1.00 36.56 286 GLY A C 1
ATOM 2248 O O . GLY A 1 286 ? -104.918 56.172 119.963 1.00 36.56 286 GLY A O 1
ATOM 2249 N N . PRO A 1 287 ? -104.183 58.062 120.936 1.00 51.03 287 PRO A N 1
ATOM 2250 C CA . PRO A 1 287 ? -104.045 58.669 122.260 1.00 51.03 287 PRO A CA 1
ATOM 2251 C C . PRO A 1 287 ? -105.334 59.458 122.593 1.00 51.03 287 PRO A C 1
ATOM 2253 O O . PRO A 1 287 ? -106.311 59.391 121.845 1.00 51.03 287 PRO A O 1
ATOM 2256 N N . GLU A 1 288 ? -105.359 60.180 123.717 1.00 35.97 288 GLU A N 1
ATOM 2257 C CA . GLU A 1 288 ? -106.160 61.419 123.756 1.00 35.97 288 GLU A CA 1
ATOM 2258 C C . GLU A 1 288 ? -105.765 62.366 122.610 1.00 35.97 288 GLU A C 1
ATOM 2260 O O . GLU A 1 288 ? -104.568 62.367 122.229 1.00 35.97 288 GLU A O 1
#

Organism: Umbra pygmaea (NCBI:txid75934)

Sequence (288 aa):
MSSSMSMRSFSVGRQPSFSSHSLRDSGRSRSRASVSFTAASPLGRSMSVSQDLNGQPVTLTLNGQLGNHTNEKEAMQSLNNRLANYLNKVRSLEKSNADLEQRIKQVMIERIPKGHDFETMMAQAHQVAQEVRKKTLENARLMLEIDNAKLAADDFRIKWWETEMCMSQSVERDCMALKKAKVDHEQIIVTLRGDLDSLKEELYFLKKNHEEEVEAIKGHIAAQTVNVEVDSGRGGPDLGSVMAALRSQYEGIVQKNKDQAEQWYLKKLEAVQNEVKESNEALRGGPE

Secondary structure (DSSP, 8-state):
--------PPP----------------------------PPPPPP-----------------------HHHHHHHHHHHHHHHHHHHHHHHHHHHHHHHHHHHHHHHHHHHS-----HHHHHHHHHHHHHHHHHHHHHHHHHHHHHHHHHHHHHHHHHIIIIIIHHHHHHHHHHHHHHHHHHHHHHHHHHHHHHHHHHHHHHHHHHHHHHHHHHHHHHHHHHHS---------S-S--HHHHHHHHHHHHHHHHHHHHHHHHHHHHHHHHHHHHHHHHHHHHHHS---